Protein AF-A0A968PHC3-F1 (afdb_monomer)

Solvent-accessible surface area (backbone atoms only — not comparable to full-atom values): 11204 Å² total; per-residue (Å²): 108,73,31,57,52,28,44,41,52,42,39,42,70,61,14,38,53,44,35,53,52,49,38,56,51,29,58,77,68,67,42,78,81,48,67,37,35,16,49,43,12,31,36,27,41,76,69,66,36,55,67,59,16,60,67,22,43,68,52,23,50,59,55,48,65,81,60,86,70,76,52,86,84,40,53,61,44,52,50,26,40,48,51,37,53,54,46,48,30,68,74,32,73,90,63,59,68,58,68,70,58,51,52,53,51,51,49,52,37,53,52,36,29,77,71,34,74,88,51,20,33,50,34,40,44,55,51,18,53,50,37,36,75,74,64,42,53,66,63,15,48,54,39,22,52,50,20,37,57,50,11,62,78,66,71,34,59,66,33,26,19,50,20,26,36,55,47,24,74,67,45,57,95,83,43,85,62,27,63,56,26,41,50,51,16,47,55,46,28,61,77,70,46,25,46,41,62,43,51,57,52,51,54,56,54,56,52,50,56,55,54,55,58,64,76,76,110

Structure (mmCIF, N/CA/C/O backbone):
data_AF-A0A968PHC3-F1
#
_entry.id   AF-A0A968PHC3-F1
#
loop_
_atom_site.group_PDB
_atom_site.id
_atom_site.type_symbol
_atom_site.label_atom_id
_atom_site.label_alt_id
_atom_site.label_comp_id
_atom_site.label_asym_id
_atom_site.label_entity_id
_atom_site.label_seq_id
_atom_site.pdbx_PDB_ins_code
_atom_site.Cartn_x
_atom_site.Cartn_y
_atom_site.Cartn_z
_atom_site.occupancy
_atom_site.B_iso_or_equiv
_atom_site.auth_seq_id
_atom_site.auth_comp_id
_atom_site.auth_asym_id
_atom_site.auth_atom_id
_atom_site.pdbx_PDB_model_num
ATOM 1 N N . GLY A 1 1 ? -4.133 -5.507 -15.276 1.00 77.81 1 GLY A N 1
ATOM 2 C CA . GLY A 1 1 ? -3.928 -6.821 -15.929 1.00 77.81 1 GLY A CA 1
ATOM 3 C C . GLY A 1 1 ? -4.360 -7.940 -14.997 1.00 77.81 1 GLY A C 1
ATOM 4 O O . GLY A 1 1 ? -4.479 -7.681 -13.807 1.00 77.81 1 GLY A O 1
ATOM 5 N N . VAL A 1 2 ? -4.588 -9.156 -15.510 1.00 87.19 2 VAL A N 1
ATOM 6 C CA . VAL A 1 2 ? -5.122 -10.299 -14.729 1.00 87.19 2 VAL A CA 1
ATOM 7 C C . VAL A 1 2 ? -4.326 -10.560 -13.443 1.00 87.19 2 VAL A C 1
ATOM 9 O O . VAL A 1 2 ? -4.939 -10.653 -12.386 1.00 87.19 2 VAL A O 1
ATOM 12 N N . GLY A 1 3 ? -2.988 -10.522 -13.495 1.00 90.00 3 GLY A N 1
ATOM 13 C CA . GLY A 1 3 ? -2.137 -10.688 -12.306 1.00 90.00 3 GLY A CA 1
ATOM 14 C C . GLY A 1 3 ? -2.444 -9.714 -11.162 1.00 90.00 3 GLY A C 1
ATOM 15 O O . GLY A 1 3 ? -2.456 -10.099 -10.003 1.00 90.00 3 GLY A O 1
ATOM 16 N N . GLN A 1 4 ? -2.798 -8.460 -11.459 1.00 88.38 4 GLN A N 1
ATOM 17 C CA . GLN A 1 4 ? -3.157 -7.492 -10.411 1.00 88.38 4 GLN A CA 1
ATOM 18 C C . GLN A 1 4 ? -4.489 -7.828 -9.746 1.00 88.38 4 GLN A C 1
ATOM 20 O O . GLN A 1 4 ? -4.620 -7.713 -8.532 1.00 88.38 4 GLN A O 1
ATOM 25 N N . LEU A 1 5 ? -5.478 -8.251 -10.537 1.00 90.69 5 LEU A N 1
ATOM 26 C CA . LEU A 1 5 ? -6.765 -8.681 -9.997 1.00 90.69 5 LEU A CA 1
ATOM 27 C C . LEU A 1 5 ? -6.575 -9.920 -9.120 1.00 90.69 5 LEU A C 1
ATOM 29 O O . LEU A 1 5 ? -7.083 -9.952 -8.006 1.00 90.69 5 LEU A O 1
ATOM 33 N N . GLN A 1 6 ? -5.765 -10.882 -9.566 1.00 93.25 6 GLN A N 1
ATOM 34 C CA . GLN A 1 6 ? -5.372 -12.047 -8.769 1.00 93.25 6 GLN A CA 1
ATOM 35 C C . GLN A 1 6 ? -4.684 -11.633 -7.459 1.00 93.25 6 GLN A C 1
ATOM 37 O O . GLN A 1 6 ? -5.032 -12.149 -6.398 1.00 93.25 6 GLN A O 1
ATOM 42 N N . ALA A 1 7 ? -3.784 -10.642 -7.502 1.00 91.19 7 ALA A N 1
ATOM 43 C CA . ALA A 1 7 ? -3.112 -10.110 -6.316 1.00 91.19 7 ALA A CA 1
ATOM 44 C C . ALA A 1 7 ? -4.095 -9.518 -5.293 1.00 91.19 7 ALA A C 1
ATOM 46 O O . ALA A 1 7 ? -3.915 -9.720 -4.091 1.00 91.19 7 ALA A O 1
ATOM 47 N N . TY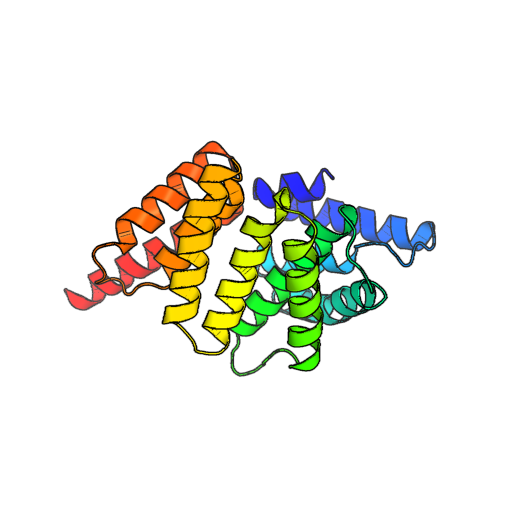R A 1 8 ? -5.124 -8.792 -5.745 1.00 90.44 8 TYR A N 1
ATOM 48 C CA . TYR A 1 8 ? -6.170 -8.255 -4.867 1.00 90.44 8 TYR A CA 1
ATOM 49 C C . TYR A 1 8 ? -7.081 -9.360 -4.324 1.00 90.44 8 TYR A C 1
ATOM 51 O O . TYR A 1 8 ? -7.328 -9.412 -3.121 1.00 90.44 8 TYR A O 1
ATOM 59 N N . LEU A 1 9 ? -7.486 -10.305 -5.176 1.00 91.06 9 LEU A N 1
ATOM 60 C CA . LEU A 1 9 ? -8.287 -11.483 -4.814 1.00 91.06 9 LEU A CA 1
ATOM 61 C C . LEU A 1 9 ? -7.517 -12.511 -3.968 1.00 91.06 9 LEU A C 1
ATOM 63 O O . LEU A 1 9 ? -8.051 -13.577 -3.662 1.00 91.06 9 LEU A O 1
ATOM 67 N N . GLY A 1 10 ? -6.266 -12.212 -3.599 1.00 89.12 10 GLY A N 1
ATOM 68 C CA . GLY A 1 10 ? -5.397 -13.035 -2.760 1.00 89.12 10 GLY A CA 1
ATOM 69 C C . GLY A 1 10 ? -4.915 -14.338 -3.389 1.00 89.12 10 GLY A C 1
ATOM 70 O O . GLY A 1 10 ? -4.323 -15.154 -2.679 1.00 89.12 10 GLY A O 1
ATOM 71 N N . GLN A 1 11 ? -5.086 -14.486 -4.700 1.00 93.19 11 GLN A N 1
ATOM 72 C CA . GLN A 1 11 ? -4.536 -15.550 -5.541 1.00 93.19 11 GLN A CA 1
ATOM 73 C C . GLN A 1 11 ? -3.055 -15.250 -5.814 1.00 93.19 11 GLN A C 1
ATOM 75 O O . GLN A 1 11 ? -2.653 -14.901 -6.924 1.00 93.19 11 GLN A O 1
ATOM 80 N N . GLN A 1 12 ? -2.253 -15.235 -4.744 1.00 92.06 12 GLN A N 1
ATOM 81 C CA . GLN A 1 12 ? -0.870 -14.758 -4.807 1.00 92.06 12 GLN A CA 1
ATOM 82 C C . GLN A 1 12 ? 0.048 -15.639 -5.672 1.00 92.06 12 GLN A C 1
ATOM 84 O O . GLN A 1 12 ? 0.835 -15.066 -6.425 1.00 92.06 12 GLN A O 1
ATOM 89 N N . PRO A 1 13 ? -0.046 -16.985 -5.644 1.00 93.12 13 PRO A N 1
ATOM 90 C CA . PRO A 1 13 ? 0.732 -17.827 -6.554 1.00 93.12 13 PRO A CA 1
ATOM 91 C C . PRO A 1 13 ? 0.407 -17.571 -8.034 1.00 93.12 13 PRO A C 1
ATOM 93 O O . PRO A 1 13 ? 1.310 -17.442 -8.856 1.00 93.12 13 PRO A O 1
ATOM 96 N N . GLU A 1 14 ? -0.874 -17.433 -8.380 1.00 94.69 14 GLU A N 1
ATOM 97 C CA . GLU A 1 14 ? -1.327 -17.184 -9.752 1.00 94.69 14 GLU A CA 1
ATOM 98 C C . GLU A 1 14 ? -0.950 -15.777 -10.231 1.00 94.69 14 GLU A C 1
ATOM 100 O O . GLU A 1 14 ? -0.551 -15.579 -11.382 1.00 94.69 14 GLU A O 1
ATOM 105 N N . SER A 1 15 ? -1.039 -14.803 -9.325 1.00 95.00 15 SER A N 1
ATOM 106 C CA . SER A 1 15 ? -0.559 -13.438 -9.522 1.00 95.00 15 SER A CA 1
ATOM 107 C C . SER A 1 15 ? 0.938 -13.419 -9.842 1.00 95.00 15 SER A C 1
ATOM 109 O O . SER A 1 15 ? 1.340 -12.838 -10.855 1.00 95.00 15 SER A O 1
ATOM 111 N N . LEU A 1 16 ? 1.756 -14.113 -9.038 1.00 94.44 16 LEU A N 1
ATOM 112 C CA . LEU A 1 16 ? 3.195 -14.233 -9.267 1.00 94.44 16 LEU A CA 1
ATOM 113 C C . LEU A 1 16 ? 3.483 -14.862 -10.635 1.00 94.44 16 LEU A C 1
ATOM 115 O O . LEU A 1 16 ? 4.195 -14.250 -11.428 1.00 94.44 16 LEU A O 1
ATOM 119 N N . ALA A 1 17 ? 2.856 -15.996 -10.960 1.00 94.44 17 ALA A N 1
ATOM 120 C CA . ALA A 1 17 ? 3.031 -16.660 -12.254 1.00 94.44 17 ALA A CA 1
ATOM 121 C C . ALA A 1 17 ? 2.672 -15.737 -13.438 1.00 94.44 17 ALA A C 1
ATOM 123 O O . ALA A 1 17 ? 3.375 -15.684 -14.450 1.00 94.44 17 ALA A O 1
ATOM 124 N N . SER A 1 18 ? 1.605 -14.941 -13.306 1.00 93.81 18 SER A N 1
ATOM 125 C CA . SER A 1 18 ? 1.229 -13.942 -14.313 1.00 93.81 18 SER A CA 1
ATOM 126 C C . SER A 1 18 ? 2.291 -12.850 -14.486 1.00 93.81 18 SER A C 1
ATOM 128 O O . SER A 1 18 ? 2.547 -12.397 -15.608 1.00 93.81 18 SER A O 1
ATOM 130 N N . PHE A 1 19 ? 2.911 -12.401 -13.395 1.00 93.44 19 PHE A N 1
ATOM 131 C CA . PHE A 1 19 ? 3.954 -11.379 -13.438 1.00 93.44 19 PHE A CA 1
ATOM 132 C C . PHE A 1 19 ? 5.300 -11.917 -13.922 1.00 93.44 19 PHE A C 1
ATOM 134 O O . PHE A 1 19 ? 5.975 -11.219 -14.676 1.00 93.44 19 PHE A O 1
ATOM 141 N N . GLU A 1 20 ? 5.654 -13.156 -13.589 1.00 92.69 20 GLU A N 1
ATOM 142 C CA . GLU A 1 20 ? 6.808 -13.859 -14.158 1.00 92.69 20 GLU A CA 1
ATOM 143 C C . GLU A 1 20 ? 6.643 -14.016 -15.668 1.00 92.69 20 GLU A C 1
ATOM 145 O O . GLU A 1 20 ? 7.527 -13.640 -16.439 1.00 92.69 20 GLU A O 1
ATOM 150 N N . ARG A 1 21 ? 5.455 -14.420 -16.130 1.00 91.06 21 ARG A N 1
ATOM 151 C CA . ARG A 1 21 ? 5.191 -14.506 -17.567 1.00 91.06 21 ARG A CA 1
ATOM 152 C C . ARG A 1 21 ? 5.301 -13.149 -18.264 1.00 91.06 21 ARG A C 1
ATOM 154 O O . ARG A 1 21 ? 5.860 -13.045 -19.356 1.00 91.06 21 ARG A O 1
ATOM 161 N N . ARG A 1 22 ? 4.795 -12.081 -17.637 1.00 88.19 22 ARG A N 1
ATOM 162 C CA . ARG A 1 22 ? 4.979 -10.702 -18.127 1.00 88.19 22 ARG A CA 1
ATOM 163 C C . ARG A 1 22 ? 6.462 -10.330 -18.187 1.00 88.19 22 ARG A C 1
ATOM 165 O O . ARG A 1 22 ? 6.878 -9.693 -19.154 1.00 88.19 22 ARG A O 1
ATOM 172 N N . ALA A 1 23 ? 7.239 -10.713 -17.175 1.00 88.25 23 ALA A N 1
ATOM 173 C CA . ALA A 1 23 ? 8.676 -10.487 -17.110 1.00 88.25 23 ALA A CA 1
ATOM 174 C C . ALA A 1 23 ? 9.392 -11.139 -18.296 1.00 88.25 23 ALA A C 1
ATOM 176 O O . ALA A 1 23 ? 10.133 -10.473 -19.011 1.00 88.25 23 ALA A O 1
ATOM 177 N N . GLU A 1 24 ? 9.131 -12.416 -18.552 1.00 89.25 24 GLU A N 1
ATOM 178 C CA . GLU A 1 24 ? 9.710 -13.146 -19.683 1.00 89.25 24 GLU A CA 1
ATOM 179 C C . GLU A 1 24 ? 9.411 -12.451 -21.013 1.00 89.25 24 GLU A C 1
ATOM 181 O O . GLU A 1 24 ? 10.323 -12.152 -21.787 1.00 89.25 24 GLU A O 1
ATOM 186 N N . LEU A 1 25 ? 8.138 -12.120 -21.252 1.00 88.19 25 LEU A N 1
ATOM 187 C CA . LEU A 1 25 ? 7.710 -11.457 -22.482 1.00 88.19 25 LEU A CA 1
ATOM 188 C C . LEU A 1 25 ? 8.397 -10.106 -22.671 1.00 88.19 25 LEU A C 1
ATOM 190 O O . LEU A 1 25 ? 8.819 -9.794 -23.779 1.00 88.19 25 LEU A O 1
ATOM 194 N N . ALA A 1 26 ? 8.565 -9.332 -21.599 1.00 86.88 26 ALA A N 1
ATOM 195 C CA . ALA A 1 26 ? 9.262 -8.056 -21.646 1.00 86.88 26 ALA A CA 1
ATOM 196 C C . ALA A 1 26 ? 10.741 -8.176 -22.056 1.00 86.88 26 ALA A C 1
ATOM 198 O O . ALA A 1 26 ? 11.250 -7.264 -22.704 1.00 86.88 26 ALA A O 1
ATOM 199 N N . VAL A 1 27 ? 11.423 -9.281 -21.708 1.00 85.81 27 VAL A N 1
ATOM 200 C CA . VAL A 1 27 ? 12.787 -9.551 -22.211 1.00 85.81 27 VAL A CA 1
ATOM 201 C C . VAL A 1 27 ? 12.736 -9.777 -23.713 1.00 85.81 27 VAL A C 1
ATOM 203 O O . VAL A 1 27 ? 13.508 -9.174 -24.449 1.00 85.81 27 VAL A O 1
ATOM 206 N N . ILE A 1 28 ? 11.808 -10.627 -24.158 1.00 87.50 28 ILE A N 1
ATOM 207 C CA . ILE A 1 28 ? 11.691 -11.039 -25.561 1.00 87.50 28 ILE A CA 1
ATOM 208 C C . ILE A 1 28 ? 11.455 -9.830 -26.466 1.00 87.50 28 ILE A C 1
ATOM 210 O O . ILE A 1 28 ? 12.085 -9.711 -27.511 1.00 87.50 28 ILE A O 1
ATOM 214 N N . ILE A 1 29 ? 10.579 -8.912 -26.054 1.00 88.31 29 ILE A N 1
ATOM 215 C CA . ILE A 1 29 ? 10.281 -7.703 -26.833 1.00 88.31 29 ILE A CA 1
ATOM 216 C C . ILE A 1 29 ? 11.267 -6.553 -26.572 1.00 88.31 29 ILE A C 1
ATOM 218 O O . ILE A 1 29 ? 11.048 -5.456 -27.078 1.00 88.31 29 ILE A O 1
ATOM 222 N N . ASN A 1 30 ? 12.311 -6.783 -25.764 1.00 81.75 30 ASN A N 1
ATOM 223 C CA . ASN A 1 30 ? 13.290 -5.788 -25.329 1.00 81.75 30 ASN A CA 1
ATOM 224 C C . ASN A 1 30 ? 12.636 -4.474 -24.866 1.00 81.75 30 ASN A C 1
ATOM 226 O O . ASN A 1 30 ? 12.989 -3.391 -25.329 1.00 81.75 30 ASN A O 1
ATOM 230 N N . ASN A 1 31 ? 11.631 -4.578 -23.991 1.00 76.94 31 ASN A N 1
ATOM 231 C CA . ASN A 1 31 ? 10.921 -3.413 -23.482 1.00 76.94 31 ASN A CA 1
ATOM 232 C C . ASN A 1 31 ? 11.489 -2.988 -22.114 1.00 76.94 31 ASN A C 1
ATOM 234 O O . ASN A 1 31 ? 11.115 -3.582 -21.097 1.00 76.94 31 ASN A O 1
ATOM 238 N N . PRO A 1 32 ? 12.342 -1.947 -22.060 1.00 63.34 32 PRO A N 1
ATOM 239 C CA . PRO A 1 32 ? 12.932 -1.472 -20.813 1.00 63.34 32 PRO A CA 1
ATOM 240 C C . PRO A 1 32 ? 11.920 -0.771 -19.895 1.00 63.34 32 PRO A C 1
ATOM 242 O O . PRO A 1 32 ? 12.193 -0.636 -18.709 1.00 63.34 32 PRO A O 1
ATOM 245 N N . SER A 1 33 ? 10.748 -0.361 -20.399 1.00 63.09 33 SER A N 1
ATOM 246 C CA . SER A 1 33 ? 9.661 0.211 -19.587 1.00 63.09 33 SER A CA 1
ATOM 247 C C . SER A 1 33 ? 8.704 -0.852 -19.044 1.00 63.09 33 SER A C 1
ATOM 249 O O . SER A 1 33 ? 7.597 -0.549 -18.588 1.00 63.09 33 SER A O 1
ATOM 251 N N . SER A 1 34 ? 9.098 -2.131 -19.085 1.00 65.25 34 SER A N 1
ATOM 252 C CA . SER A 1 34 ? 8.318 -3.169 -18.436 1.00 65.25 34 SER A CA 1
ATOM 253 C C . SER A 1 34 ? 8.329 -2.910 -16.942 1.00 65.25 34 SER A C 1
ATOM 255 O O . SER A 1 34 ? 9.375 -2.974 -16.322 1.00 65.25 34 SER A O 1
ATOM 257 N N . THR A 1 35 ? 7.162 -2.652 -16.371 1.00 81.00 35 THR A N 1
ATOM 258 C CA . THR A 1 35 ? 6.903 -2.527 -14.931 1.00 81.00 35 THR A CA 1
ATOM 259 C C . THR A 1 35 ? 7.064 -3.872 -14.212 1.00 81.00 35 THR A C 1
ATOM 261 O O . THR A 1 35 ? 6.196 -4.326 -13.479 1.00 81.00 35 THR A O 1
ATOM 264 N N . ARG A 1 36 ? 8.122 -4.608 -14.543 1.00 87.12 36 ARG A N 1
ATOM 265 C CA . ARG A 1 36 ? 8.313 -6.015 -14.220 1.00 87.12 36 ARG A CA 1
ATOM 266 C C . ARG A 1 36 ? 8.646 -6.156 -12.754 1.00 87.12 36 ARG A C 1
ATOM 268 O O . ARG A 1 36 ? 7.978 -6.912 -12.052 1.00 87.12 36 ARG A O 1
ATOM 275 N N . TYR A 1 37 ? 9.688 -5.465 -12.311 1.00 92.56 37 TYR A N 1
ATOM 276 C CA . TYR A 1 37 ? 10.177 -5.624 -10.952 1.00 92.56 37 TYR A CA 1
ATOM 277 C C . TYR A 1 37 ? 9.261 -4.935 -9.947 1.00 92.56 37 TYR A C 1
ATOM 279 O O . TYR A 1 37 ? 9.167 -5.409 -8.817 1.00 92.56 37 TYR A O 1
ATOM 287 N N . THR A 1 38 ? 8.504 -3.914 -10.363 1.00 94.56 38 THR A N 1
ATOM 288 C CA . THR A 1 38 ? 7.460 -3.319 -9.512 1.00 94.56 38 THR A CA 1
ATOM 289 C C . THR A 1 38 ? 6.370 -4.344 -9.171 1.00 94.56 38 THR A C 1
ATOM 291 O O . THR A 1 38 ? 6.004 -4.487 -8.007 1.00 94.56 38 THR A O 1
ATOM 294 N N . TYR A 1 39 ? 5.894 -5.133 -10.144 1.00 94.56 39 TYR A N 1
ATOM 295 C CA . TYR A 1 39 ? 4.922 -6.202 -9.886 1.00 94.56 39 TYR A CA 1
ATOM 296 C C . TYR A 1 39 ? 5.525 -7.414 -9.168 1.00 94.56 39 TYR A C 1
ATOM 298 O O . TYR A 1 39 ? 4.917 -7.907 -8.220 1.00 94.56 39 TYR A O 1
ATOM 306 N N . LEU A 1 40 ? 6.702 -7.893 -9.588 1.00 95.06 40 LEU A N 1
ATOM 307 C CA . LEU A 1 40 ? 7.346 -9.051 -8.955 1.00 95.06 40 LEU A CA 1
ATOM 308 C C . LEU A 1 40 ? 7.697 -8.773 -7.493 1.00 95.06 40 LEU A C 1
ATOM 310 O O . LEU A 1 40 ? 7.418 -9.605 -6.635 1.00 95.06 40 LEU A O 1
ATOM 314 N N . GLY A 1 41 ? 8.250 -7.594 -7.193 1.00 96.56 41 GLY A N 1
ATOM 315 C CA . GLY A 1 41 ? 8.566 -7.202 -5.823 1.00 96.56 41 GLY A CA 1
ATOM 316 C C . GLY A 1 41 ? 7.331 -7.231 -4.928 1.00 96.56 41 GLY A C 1
ATOM 317 O O . GLY A 1 41 ? 7.373 -7.816 -3.848 1.00 96.56 41 GLY A O 1
ATOM 318 N N . MET A 1 42 ? 6.211 -6.676 -5.405 1.00 96.62 42 MET A N 1
ATOM 319 C CA . MET A 1 42 ? 4.946 -6.689 -4.666 1.00 96.62 42 MET A CA 1
ATOM 320 C C . MET A 1 42 ? 4.404 -8.110 -4.504 1.00 96.62 42 MET A C 1
ATOM 322 O O . MET A 1 42 ? 4.043 -8.485 -3.396 1.00 96.62 42 MET A O 1
ATOM 326 N N . ALA A 1 43 ? 4.429 -8.950 -5.539 1.00 96.50 43 ALA A N 1
ATOM 327 C CA . ALA A 1 43 ? 3.980 -10.337 -5.417 1.00 96.50 43 ALA A CA 1
ATOM 328 C C . ALA A 1 43 ? 4.815 -11.145 -4.407 1.00 96.50 43 ALA A C 1
ATOM 330 O O . ALA A 1 43 ? 4.246 -11.803 -3.536 1.00 96.50 43 ALA A O 1
ATOM 331 N N . HIS A 1 44 ? 6.147 -11.047 -4.467 1.00 97.44 44 HIS A N 1
ATOM 332 C CA . HIS A 1 44 ? 7.039 -11.689 -3.498 1.00 97.44 44 HIS A CA 1
ATOM 333 C C . HIS A 1 44 ? 6.782 -11.185 -2.073 1.00 97.44 44 HIS A C 1
ATOM 335 O O . HIS A 1 44 ? 6.633 -11.989 -1.153 1.00 97.44 44 HIS A O 1
ATOM 341 N N . TRP A 1 45 ? 6.642 -9.868 -1.894 1.00 97.00 45 TRP A N 1
ATOM 342 C CA . TRP A 1 45 ? 6.298 -9.273 -0.602 1.00 97.00 45 TRP A CA 1
ATOM 343 C C . TRP A 1 45 ? 4.986 -9.844 -0.051 1.00 97.00 45 TRP A C 1
ATOM 345 O O . TRP A 1 45 ? 4.931 -10.321 1.082 1.00 97.00 45 TRP A O 1
ATOM 355 N N . ARG A 1 46 ? 3.936 -9.883 -0.877 1.00 95.75 46 ARG A N 1
ATOM 356 C CA . ARG A 1 46 ? 2.612 -10.391 -0.495 1.00 95.75 46 ARG A CA 1
ATOM 357 C C . ARG A 1 46 ? 2.584 -11.890 -0.194 1.00 95.75 46 ARG A C 1
ATOM 359 O O . ARG A 1 46 ? 1.701 -12.325 0.547 1.00 95.75 46 ARG A O 1
ATOM 366 N N . LEU A 1 47 ? 3.523 -12.659 -0.748 1.00 95.50 47 LEU A N 1
ATOM 367 C CA . LEU A 1 47 ? 3.749 -14.079 -0.453 1.00 95.50 47 LEU A CA 1
ATOM 368 C C . LEU A 1 47 ? 4.604 -14.318 0.802 1.00 95.50 47 LEU A C 1
ATOM 370 O O . LEU A 1 47 ? 4.787 -15.471 1.186 1.00 95.50 47 LEU A O 1
ATOM 374 N N . GLY A 1 48 ? 5.143 -13.269 1.431 1.00 95.19 48 GLY A N 1
ATOM 375 C CA . GLY A 1 48 ? 6.089 -13.400 2.545 1.00 95.19 48 GLY A CA 1
ATOM 376 C C . GLY A 1 48 ? 7.495 -13.831 2.109 1.00 95.19 48 GLY A C 1
ATOM 377 O O . GLY A 1 48 ? 8.303 -14.242 2.936 1.00 95.19 48 GLY A O 1
ATOM 378 N N . GLN A 1 49 ? 7.809 -13.738 0.817 1.00 97.00 49 GLN A N 1
ATOM 379 C CA . GLN A 1 49 ? 9.118 -14.049 0.240 1.00 97.00 49 GLN A CA 1
ATOM 380 C C . GLN A 1 49 ? 10.040 -12.828 0.374 1.00 97.00 49 GLN A C 1
ATOM 382 O O . GLN A 1 49 ? 10.321 -12.120 -0.595 1.00 97.00 49 GLN A O 1
ATOM 387 N N . ILE A 1 50 ? 10.449 -12.542 1.615 1.00 96.44 50 ILE A N 1
ATOM 388 C CA . ILE A 1 50 ? 11.118 -11.288 2.000 1.00 96.44 50 ILE A CA 1
ATOM 389 C C . ILE A 1 50 ? 12.419 -11.063 1.222 1.00 96.44 50 ILE A C 1
ATOM 391 O O . ILE A 1 50 ? 12.628 -9.976 0.686 1.00 96.44 50 ILE A O 1
ATOM 395 N N . GLU A 1 51 ? 13.259 -12.090 1.088 1.00 95.69 51 GLU A N 1
ATOM 396 C CA . GLU A 1 51 ? 14.538 -11.984 0.374 1.00 95.69 51 GLU A CA 1
ATOM 397 C C . GLU A 1 51 ? 14.347 -11.691 -1.119 1.00 95.69 51 GLU A C 1
ATOM 399 O O . GLU A 1 51 ? 15.042 -10.856 -1.698 1.00 95.69 51 GLU A O 1
ATOM 404 N N . GLN A 1 52 ? 13.354 -12.319 -1.749 1.00 97.00 52 GLN A N 1
ATOM 405 C CA . GLN A 1 52 ? 13.014 -12.078 -3.148 1.00 97.00 52 GLN A CA 1
ATOM 406 C C . GLN A 1 52 ? 12.443 -10.668 -3.344 1.00 97.00 52 GLN A C 1
ATOM 408 O O . GLN A 1 52 ? 12.805 -9.987 -4.306 1.00 97.00 52 GLN A O 1
ATOM 413 N N . ALA A 1 53 ? 11.603 -10.195 -2.418 1.00 97.44 53 ALA A N 1
ATOM 414 C CA . ALA A 1 53 ? 11.099 -8.824 -2.427 1.00 97.44 53 ALA A CA 1
ATOM 415 C C . ALA A 1 53 ? 12.242 -7.804 -2.277 1.00 97.44 53 ALA A C 1
ATOM 417 O O . ALA A 1 53 ? 12.322 -6.844 -3.049 1.00 97.44 53 ALA A O 1
ATOM 418 N N . ARG A 1 54 ? 13.175 -8.052 -1.348 1.00 96.19 54 ARG A N 1
ATOM 419 C CA . ARG A 1 54 ? 14.374 -7.231 -1.124 1.00 96.19 54 ARG A CA 1
ATOM 420 C C . ARG A 1 54 ? 15.275 -7.193 -2.357 1.00 96.19 54 ARG A C 1
ATOM 422 O O . ARG A 1 54 ? 15.748 -6.125 -2.731 1.00 96.19 54 ARG A O 1
ATOM 429 N N . ALA A 1 55 ? 15.464 -8.326 -3.033 1.00 95.44 55 ALA A N 1
ATOM 430 C CA . ALA A 1 55 ? 16.246 -8.403 -4.266 1.00 95.44 55 ALA A CA 1
ATOM 431 C C . ALA A 1 55 ? 15.567 -7.703 -5.462 1.00 95.44 55 ALA A C 1
ATOM 433 O O . ALA A 1 55 ? 16.252 -7.184 -6.350 1.00 95.44 55 ALA A O 1
ATOM 434 N N . ALA A 1 56 ? 14.231 -7.683 -5.506 1.00 96.00 56 ALA A N 1
ATOM 435 C CA . ALA A 1 56 ? 13.464 -7.038 -6.569 1.00 96.00 56 ALA A CA 1
ATOM 436 C C . ALA A 1 56 ? 13.402 -5.508 -6.422 1.00 96.00 56 ALA A C 1
ATOM 438 O O . ALA A 1 56 ? 13.419 -4.806 -7.436 1.00 96.00 56 ALA A O 1
ATOM 439 N N . LEU A 1 57 ? 13.369 -4.989 -5.189 1.00 96.69 57 LEU A N 1
ATOM 440 C CA . LEU A 1 57 ? 13.214 -3.560 -4.901 1.00 96.69 57 LEU A CA 1
ATOM 441 C C . LEU A 1 57 ? 14.194 -2.639 -5.662 1.00 96.69 57 LEU A C 1
ATOM 443 O O . LEU A 1 57 ? 13.712 -1.752 -6.368 1.00 96.69 57 LEU A O 1
ATOM 447 N N . PRO A 1 58 ? 15.531 -2.829 -5.623 1.00 95.31 58 PRO A N 1
ATOM 448 C CA . PRO A 1 58 ? 16.452 -1.927 -6.325 1.00 95.31 58 PRO A CA 1
ATOM 449 C C . PRO A 1 58 ? 16.239 -1.936 -7.846 1.00 95.31 58 PRO A C 1
ATOM 451 O O . PRO A 1 58 ? 16.462 -0.936 -8.528 1.00 95.31 58 PRO A O 1
ATOM 454 N N . ARG A 1 59 ? 15.756 -3.053 -8.404 1.00 93.88 59 ARG A N 1
ATOM 455 C CA . ARG A 1 59 ? 15.428 -3.146 -9.831 1.00 93.88 59 ARG A CA 1
ATOM 456 C C . ARG A 1 59 ? 14.128 -2.414 -10.156 1.00 93.88 59 ARG A C 1
ATOM 458 O O . ARG A 1 59 ? 14.083 -1.712 -11.158 1.00 93.88 59 ARG A O 1
ATOM 465 N N . ALA A 1 60 ? 13.113 -2.521 -9.297 1.00 95.12 60 ALA A N 1
ATOM 466 C CA . ALA A 1 60 ? 11.857 -1.779 -9.419 1.00 95.12 60 ALA A CA 1
ATOM 467 C C . ALA A 1 60 ? 12.093 -0.260 -9.372 1.00 95.12 60 ALA A C 1
ATOM 469 O O . ALA A 1 60 ? 11.582 0.489 -10.199 1.00 95.12 60 ALA A O 1
ATOM 470 N N . ILE A 1 61 ? 12.944 0.187 -8.450 1.00 94.88 61 ILE A N 1
ATOM 471 C CA . ILE A 1 61 ? 13.376 1.583 -8.327 1.00 94.88 61 ILE A CA 1
ATOM 472 C C . ILE A 1 61 ? 14.089 2.046 -9.599 1.00 94.88 61 ILE A C 1
ATOM 474 O O . ILE A 1 61 ? 13.772 3.111 -10.127 1.00 94.88 61 ILE A O 1
ATOM 478 N N . ASN A 1 62 ? 15.008 1.243 -10.138 1.00 92.44 62 ASN A N 1
ATOM 479 C CA . ASN A 1 62 ? 15.701 1.578 -11.382 1.00 92.44 62 ASN A CA 1
ATOM 480 C C . ASN A 1 62 ? 14.772 1.617 -12.605 1.00 92.44 62 ASN A C 1
ATOM 482 O O . ASN A 1 62 ? 14.982 2.461 -13.471 1.00 92.44 62 ASN A O 1
ATOM 486 N N . GLU A 1 63 ? 13.733 0.776 -12.665 1.00 90.75 63 GLU A N 1
ATOM 487 C CA . GLU A 1 63 ? 12.683 0.867 -13.696 1.00 90.75 63 GLU A CA 1
ATOM 488 C C . GLU A 1 63 ? 11.904 2.186 -13.603 1.00 90.75 63 GLU A C 1
ATOM 490 O O . GLU A 1 63 ? 11.525 2.752 -14.626 1.00 90.75 63 GLU A O 1
ATOM 495 N N . MET A 1 64 ? 11.674 2.694 -12.388 1.00 92.06 64 MET A N 1
ATOM 496 C CA . MET A 1 64 ? 10.928 3.936 -12.176 1.00 92.06 64 MET A CA 1
ATOM 497 C C . MET A 1 64 ? 11.783 5.197 -12.297 1.00 92.06 64 MET A C 1
ATOM 499 O O . MET A 1 64 ? 11.232 6.252 -12.595 1.00 92.06 64 MET A O 1
ATOM 503 N N . ARG A 1 65 ? 13.105 5.113 -12.109 1.00 90.88 65 ARG A N 1
ATOM 504 C CA . ARG A 1 65 ? 14.028 6.263 -12.097 1.00 90.88 65 ARG A CA 1
ATOM 505 C C . ARG A 1 65 ? 13.923 7.191 -13.326 1.00 90.88 65 ARG A C 1
ATOM 507 O O . ARG A 1 65 ? 14.037 8.399 -13.137 1.00 90.88 65 ARG A O 1
ATOM 514 N N . PRO A 1 66 ? 13.675 6.705 -14.561 1.00 90.88 66 PRO A N 1
ATOM 515 C CA . PRO A 1 66 ? 13.458 7.577 -15.721 1.00 90.88 66 PRO A CA 1
ATOM 516 C C . PRO A 1 66 ? 12.143 8.376 -15.683 1.00 90.88 66 PRO A C 1
ATOM 518 O O . PRO A 1 66 ? 11.944 9.2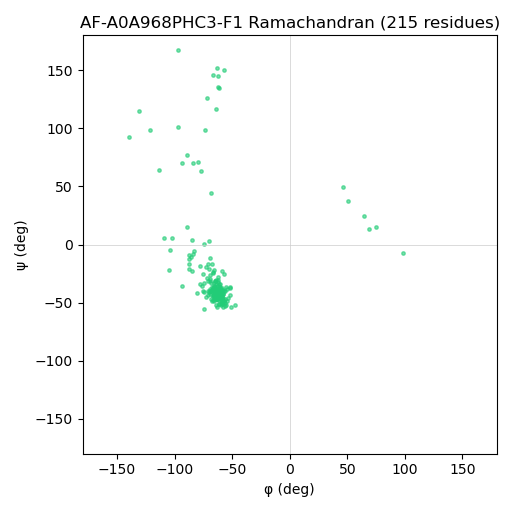68 -16.508 1.00 90.88 66 PRO A O 1
ATOM 521 N N . THR A 1 67 ? 11.227 8.057 -14.765 1.00 89.38 67 THR A N 1
ATOM 522 C CA . THR A 1 67 ? 9.926 8.722 -14.633 1.00 89.38 67 THR A CA 1
ATOM 523 C C . THR A 1 67 ? 10.116 10.102 -14.021 1.00 89.38 67 THR A C 1
ATOM 525 O O . THR A 1 67 ? 10.222 10.254 -12.809 1.00 89.38 67 THR A O 1
ATOM 528 N N . VAL A 1 68 ? 10.142 11.128 -14.870 1.00 85.94 68 VAL A N 1
ATOM 529 C CA . VAL A 1 68 ? 10.220 12.523 -14.410 1.00 85.94 68 VAL A CA 1
ATOM 530 C C . VAL A 1 68 ? 8.845 13.037 -13.988 1.00 85.94 68 VAL A C 1
ATOM 532 O O . VAL A 1 68 ? 8.733 13.702 -12.967 1.00 85.94 68 VAL A O 1
ATOM 535 N N . VAL A 1 69 ? 7.800 12.711 -14.759 1.00 90.38 69 VAL A N 1
ATOM 536 C CA . VAL A 1 69 ? 6.411 13.118 -14.498 1.00 90.38 69 VAL A CA 1
ATOM 537 C C . VAL A 1 69 ? 5.508 11.887 -14.593 1.00 90.38 69 VAL A C 1
ATOM 539 O O . VAL A 1 69 ? 5.369 11.340 -15.689 1.00 90.38 69 VAL A O 1
ATOM 542 N N . PRO A 1 70 ? 4.863 11.458 -13.492 1.00 92.62 70 PRO A N 1
ATOM 543 C CA . PRO A 1 70 ? 3.982 10.299 -13.515 1.00 92.62 70 PRO A CA 1
ATOM 544 C C . PRO A 1 70 ? 2.784 10.455 -14.460 1.00 92.62 70 PRO A C 1
ATOM 546 O O . PRO A 1 70 ? 2.056 11.458 -14.465 1.00 92.62 70 PRO A O 1
ATOM 549 N N . THR A 1 71 ? 2.531 9.407 -15.228 1.00 93.00 71 THR A N 1
ATOM 550 C CA . THR A 1 71 ? 1.325 9.211 -16.031 1.00 93.00 71 THR A CA 1
ATOM 551 C C . THR A 1 71 ? 0.324 8.324 -15.289 1.00 93.00 71 THR A C 1
ATOM 553 O O . THR A 1 71 ? 0.676 7.650 -14.323 1.00 93.00 71 THR A O 1
ATOM 556 N N . ALA A 1 72 ? -0.924 8.253 -15.758 1.00 89.31 72 ALA A N 1
ATOM 557 C CA . ALA A 1 72 ? -1.912 7.325 -15.198 1.00 89.31 72 ALA A CA 1
ATOM 558 C C . ALA A 1 72 ? -1.456 5.847 -15.255 1.00 89.31 72 ALA A C 1
ATOM 560 O O . ALA A 1 72 ? -1.873 5.039 -14.427 1.00 89.31 72 ALA A O 1
ATOM 561 N N . HIS A 1 73 ? -0.574 5.483 -16.196 1.00 87.38 73 HIS A N 1
ATOM 562 C CA . HIS A 1 73 ? -0.026 4.126 -16.299 1.00 87.38 73 HIS A CA 1
ATOM 563 C C . HIS A 1 73 ? 0.938 3.774 -15.159 1.00 87.38 73 HIS A C 1
ATOM 565 O O . HIS A 1 73 ? 1.121 2.592 -14.860 1.00 87.38 73 HIS A O 1
ATOM 571 N N . ASP A 1 74 ? 1.505 4.782 -14.496 1.00 92.06 74 ASP A N 1
ATOM 572 C CA . ASP A 1 74 ? 2.515 4.606 -13.454 1.00 92.06 74 ASP A CA 1
ATOM 573 C C . ASP A 1 74 ? 1.905 4.364 -12.073 1.00 92.06 74 ASP A C 1
ATOM 575 O O . ASP A 1 74 ? 2.618 3.948 -11.162 1.00 92.06 74 ASP A O 1
ATOM 579 N N . MET A 1 75 ? 0.585 4.548 -11.920 1.00 92.88 75 MET A N 1
ATOM 580 C CA . MET A 1 75 ? -0.124 4.422 -10.641 1.00 92.88 75 MET A CA 1
ATOM 581 C C . MET A 1 75 ? 0.260 3.151 -9.885 1.00 92.88 75 MET A C 1
ATOM 583 O O . MET A 1 75 ? 0.654 3.196 -8.723 1.00 92.88 75 MET A O 1
ATOM 587 N N . PHE A 1 76 ? 0.176 2.010 -10.570 1.00 92.12 76 PHE A N 1
ATOM 588 C CA . PHE A 1 76 ? 0.449 0.714 -9.966 1.00 92.12 76 PHE A CA 1
ATOM 589 C C . PHE A 1 76 ? 1.937 0.476 -9.735 1.00 92.12 76 PHE A C 1
ATOM 591 O O . PHE A 1 76 ? 2.293 -0.164 -8.756 1.00 92.12 76 PHE A O 1
ATOM 598 N N . SER A 1 77 ? 2.812 0.995 -10.594 1.00 94.25 77 SER A N 1
ATOM 599 C CA . SER A 1 77 ? 4.261 0.898 -10.394 1.00 94.25 77 SER A CA 1
ATOM 600 C C . SER A 1 77 ? 4.694 1.636 -9.136 1.00 94.25 77 SER A C 1
ATOM 602 O O . SER A 1 77 ? 5.421 1.075 -8.316 1.00 94.25 77 SER A O 1
ATOM 604 N N . ILE A 1 78 ? 4.187 2.858 -8.966 1.00 96.38 78 ILE A N 1
ATOM 605 C CA . ILE A 1 78 ? 4.449 3.704 -7.803 1.00 96.38 78 ILE A CA 1
ATOM 606 C C . ILE A 1 78 ? 3.887 3.033 -6.551 1.00 96.38 78 ILE A C 1
ATOM 608 O O . ILE A 1 78 ? 4.626 2.804 -5.598 1.00 96.38 78 ILE A O 1
ATOM 612 N N . GLN A 1 79 ? 2.611 2.638 -6.581 1.00 95.69 79 GLN A N 1
ATOM 613 C CA . GLN A 1 79 ? 1.955 1.948 -5.471 1.00 95.69 79 GLN A CA 1
ATOM 614 C C . GLN A 1 79 ? 2.699 0.678 -5.051 1.00 95.69 79 GLN A C 1
ATOM 616 O O . GLN A 1 79 ? 2.993 0.500 -3.873 1.00 95.69 79 GLN A O 1
ATOM 621 N N . ASN A 1 80 ? 2.990 -0.215 -5.996 1.00 96.44 80 ASN A N 1
ATOM 622 C CA . ASN A 1 80 ? 3.602 -1.502 -5.691 1.00 96.44 80 ASN A CA 1
ATOM 623 C C . ASN A 1 80 ? 5.002 -1.318 -5.109 1.00 96.44 80 ASN A C 1
ATOM 625 O O . ASN A 1 80 ? 5.365 -1.989 -4.148 1.00 96.44 80 ASN A O 1
ATOM 629 N N . THR A 1 81 ? 5.779 -0.388 -5.667 1.00 97.50 81 THR A N 1
ATOM 630 C CA . THR A 1 81 ? 7.129 -0.126 -5.168 1.00 97.50 81 THR A CA 1
ATOM 631 C C . THR A 1 81 ? 7.088 0.533 -3.793 1.00 97.50 81 THR A C 1
ATOM 633 O O . THR A 1 81 ? 7.846 0.125 -2.920 1.00 97.50 81 THR A O 1
ATOM 636 N N . ALA A 1 82 ? 6.168 1.474 -3.552 1.00 98.06 82 ALA A N 1
ATOM 637 C CA . ALA A 1 82 ? 5.958 2.059 -2.228 1.00 98.06 82 ALA A CA 1
ATOM 638 C C . ALA A 1 82 ? 5.513 1.007 -1.198 1.00 98.06 82 ALA A C 1
ATOM 640 O O . ALA A 1 82 ? 6.000 1.003 -0.070 1.00 98.06 82 ALA A O 1
ATOM 641 N N . GLU A 1 83 ? 4.631 0.078 -1.579 1.00 97.62 83 GLU A N 1
ATOM 642 C CA . GLU A 1 83 ? 4.186 -1.016 -0.712 1.00 97.62 83 GLU A CA 1
ATOM 643 C C . GLU A 1 83 ? 5.354 -1.901 -0.268 1.00 97.62 83 GLU A C 1
ATOM 645 O O . GLU A 1 83 ? 5.478 -2.172 0.927 1.00 97.62 83 GLU A O 1
ATOM 650 N N . VAL A 1 84 ? 6.212 -2.305 -1.210 1.00 97.94 84 VAL A N 1
ATOM 651 C CA . VAL A 1 84 ? 7.391 -3.144 -0.945 1.00 97.94 84 VAL A CA 1
ATOM 652 C C . VAL A 1 84 ? 8.430 -2.387 -0.131 1.00 97.94 84 VAL A C 1
ATOM 654 O O . VAL A 1 84 ? 8.910 -2.905 0.869 1.00 97.94 84 VAL A O 1
ATOM 657 N N . LEU A 1 85 ? 8.763 -1.160 -0.534 1.00 98.19 85 LEU A N 1
ATOM 658 C CA . LEU A 1 85 ? 9.774 -0.336 0.126 1.00 98.19 85 LEU A CA 1
ATOM 659 C C . LEU A 1 85 ? 9.406 -0.075 1.589 1.00 98.19 85 LEU A C 1
ATOM 6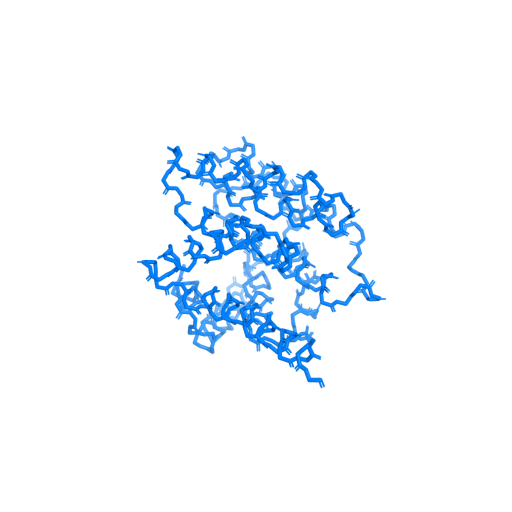61 O O . LEU A 1 85 ? 10.198 -0.360 2.485 1.00 98.19 85 LEU A O 1
ATOM 665 N N . LEU A 1 86 ? 8.188 0.412 1.840 1.00 97.75 86 LEU A N 1
ATOM 666 C CA . LEU A 1 86 ? 7.719 0.695 3.197 1.00 97.75 86 LEU A CA 1
ATOM 667 C C . LEU A 1 86 ? 7.457 -0.595 3.981 1.00 97.75 86 LEU A C 1
ATOM 669 O O . LEU A 1 86 ? 7.644 -0.620 5.190 1.00 97.75 86 LEU A O 1
ATOM 673 N N . GLY A 1 87 ? 7.044 -1.673 3.307 1.00 96.88 87 GLY A N 1
ATOM 674 C CA . GLY A 1 87 ? 6.901 -2.994 3.915 1.00 96.88 87 GLY A CA 1
ATOM 675 C C . GLY A 1 87 ? 8.227 -3.548 4.436 1.00 96.88 87 GLY A C 1
ATOM 676 O O . GLY A 1 87 ? 8.299 -3.973 5.584 1.00 96.88 87 GLY A O 1
ATOM 677 N N . LEU A 1 88 ? 9.287 -3.490 3.629 1.00 97.06 88 LEU A N 1
ATOM 678 C CA . LEU A 1 88 ? 10.622 -3.942 4.024 1.00 97.06 88 LEU A CA 1
ATOM 679 C C . LEU A 1 88 ? 11.211 -3.081 5.145 1.00 97.06 88 LEU A C 1
ATOM 681 O O . LEU A 1 88 ? 11.790 -3.633 6.076 1.00 97.06 88 LEU A O 1
ATOM 685 N N . TRP A 1 89 ? 11.019 -1.760 5.088 1.00 96.44 89 TRP A N 1
ATOM 686 C CA . TRP A 1 89 ? 11.425 -0.862 6.173 1.00 96.44 89 TRP A CA 1
ATOM 687 C C . TRP A 1 89 ? 10.689 -1.184 7.480 1.00 96.44 89 TRP A C 1
ATOM 689 O O . TRP A 1 89 ? 11.296 -1.255 8.545 1.00 96.44 89 TRP A O 1
ATOM 699 N N . GLU A 1 90 ? 9.382 -1.425 7.407 1.00 95.19 90 GLU A N 1
ATOM 700 C CA . GLU A 1 90 ? 8.587 -1.802 8.573 1.00 95.19 90 GLU A CA 1
ATOM 701 C C . GLU A 1 90 ? 8.984 -3.175 9.140 1.00 95.19 90 GLU A C 1
ATOM 703 O O . GLU A 1 90 ? 9.002 -3.350 10.357 1.00 95.19 90 GLU A O 1
ATOM 708 N N . HIS A 1 91 ? 9.305 -4.137 8.271 1.00 94.44 91 HIS A N 1
ATOM 709 C CA . HIS A 1 91 ? 9.663 -5.504 8.652 1.00 94.44 91 HIS A CA 1
ATOM 710 C C . HIS A 1 91 ? 11.005 -5.594 9.382 1.00 94.44 91 HIS A C 1
ATOM 712 O O . HIS A 1 91 ? 11.130 -6.366 10.330 1.00 94.44 91 HIS A O 1
ATOM 718 N N . ASP A 1 92 ? 12.000 -4.822 8.943 1.00 91.06 92 ASP A N 1
ATOM 719 C CA . ASP A 1 92 ? 13.333 -4.823 9.537 1.00 91.06 92 ASP A CA 1
ATOM 720 C C . ASP A 1 92 ? 13.893 -3.400 9.629 1.00 91.06 92 ASP A C 1
ATOM 722 O O . ASP A 1 92 ? 14.543 -2.892 8.713 1.00 91.06 92 ASP A O 1
ATOM 726 N N . GLN A 1 93 ? 13.666 -2.765 10.780 1.00 82.00 93 GLN A N 1
ATOM 727 C CA . GLN A 1 93 ? 14.184 -1.424 11.067 1.00 82.00 93 GLN A CA 1
ATOM 728 C C . GLN A 1 93 ? 15.716 -1.389 11.203 1.00 82.00 93 GLN A C 1
ATOM 730 O O . GLN A 1 93 ? 16.302 -0.311 11.108 1.00 82.00 93 GLN A O 1
ATOM 735 N N . ASN A 1 94 ? 16.369 -2.542 11.400 1.00 81.62 94 ASN A N 1
ATOM 736 C CA . ASN A 1 94 ? 17.827 -2.645 11.494 1.00 81.62 94 ASN A CA 1
ATOM 737 C C . ASN A 1 94 ? 18.493 -2.821 10.122 1.00 81.62 94 ASN A C 1
ATOM 739 O O . ASN A 1 94 ? 19.692 -2.573 9.993 1.00 81.62 94 ASN A O 1
ATOM 743 N N . ALA A 1 95 ? 17.727 -3.199 9.095 1.00 81.31 95 ALA A N 1
ATOM 744 C CA . ALA A 1 95 ? 18.151 -3.207 7.698 1.00 81.31 95 ALA A CA 1
ATOM 745 C C . ALA A 1 95 ? 17.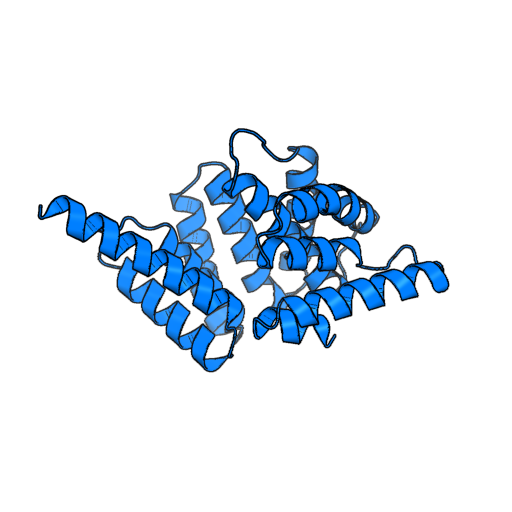364 -2.161 6.888 1.00 81.31 95 ALA A C 1
ATOM 747 O O . ALA A 1 95 ? 16.598 -2.533 5.985 1.00 81.31 95 ALA A O 1
ATOM 748 N N . PRO A 1 96 ? 17.531 -0.859 7.206 1.00 74.94 96 PRO A N 1
ATOM 749 C CA . PRO A 1 96 ? 16.753 0.197 6.587 1.00 74.94 96 PRO A CA 1
ATOM 750 C C . PRO A 1 96 ? 17.004 0.248 5.080 1.00 74.94 96 PRO A C 1
ATOM 752 O O . PRO A 1 96 ? 18.111 0.023 4.586 1.00 74.94 96 PRO A O 1
ATOM 755 N N . VAL A 1 97 ? 15.945 0.575 4.349 1.00 89.56 97 VAL A N 1
ATOM 756 C CA . VAL A 1 97 ? 16.037 0.949 2.937 1.00 89.56 97 VAL A CA 1
ATOM 757 C C . VAL A 1 97 ? 16.855 2.238 2.794 1.00 89.56 97 VAL A C 1
ATOM 759 O O . VAL A 1 97 ? 16.894 3.065 3.708 1.00 89.56 97 VAL A O 1
ATOM 762 N N . ALA A 1 98 ? 17.526 2.419 1.655 1.00 92.31 98 ALA A N 1
ATOM 763 C CA . ALA A 1 98 ? 18.334 3.612 1.425 1.00 92.31 98 ALA A CA 1
ATOM 764 C C . ALA A 1 98 ? 17.454 4.876 1.431 1.00 92.31 98 ALA A C 1
ATOM 766 O O . ALA A 1 98 ? 16.395 4.901 0.806 1.00 92.31 98 ALA A O 1
ATOM 767 N N . ALA A 1 99 ? 17.895 5.940 2.110 1.00 92.38 99 ALA A N 1
ATOM 768 C CA . ALA A 1 99 ? 17.125 7.185 2.206 1.00 92.38 99 ALA A CA 1
ATOM 769 C C . ALA A 1 99 ? 16.832 7.797 0.823 1.00 92.38 99 ALA A C 1
ATOM 771 O O . ALA A 1 99 ? 15.717 8.233 0.564 1.00 92.38 99 ALA A O 1
ATOM 772 N N . GLU A 1 100 ? 17.796 7.733 -0.099 1.00 95.00 100 GLU A N 1
ATOM 773 C CA . GLU A 1 100 ? 17.624 8.192 -1.485 1.00 95.00 100 GLU A CA 1
ATOM 774 C C . GLU A 1 100 ? 16.520 7.438 -2.243 1.00 95.00 100 GLU A C 1
ATOM 776 O O . GLU A 1 100 ? 15.813 8.022 -3.068 1.00 95.00 100 GLU A O 1
ATOM 781 N N . ASP A 1 101 ? 16.341 6.152 -1.942 1.00 95.88 101 ASP A N 1
ATOM 782 C CA . ASP A 1 101 ? 15.313 5.312 -2.543 1.00 95.88 101 ASP A CA 1
ATOM 783 C C . ASP A 1 101 ? 13.931 5.661 -1.978 1.00 95.88 101 ASP A C 1
ATOM 785 O O . ASP A 1 101 ? 12.962 5.759 -2.735 1.00 95.88 101 ASP A O 1
ATOM 789 N N . VAL A 1 102 ? 13.847 5.907 -0.663 1.00 96.69 102 VAL A N 1
ATOM 790 C CA . VAL A 1 102 ? 12.632 6.418 -0.006 1.00 96.69 102 VAL A CA 1
ATOM 791 C C . VAL A 1 102 ? 12.234 7.750 -0.635 1.00 96.69 102 VAL A C 1
ATOM 793 O O . VAL A 1 102 ? 11.109 7.883 -1.114 1.00 96.69 102 VAL A O 1
ATOM 796 N N . ASP A 1 103 ? 13.157 8.711 -0.691 1.00 96.38 103 ASP A N 1
ATOM 797 C CA . ASP A 1 103 ? 12.903 10.053 -1.216 1.00 96.38 103 ASP A CA 1
ATOM 798 C C . ASP A 1 103 ? 12.437 10.010 -2.673 1.00 96.38 103 ASP A C 1
ATOM 800 O O . ASP A 1 103 ? 11.465 10.677 -3.038 1.00 96.38 103 ASP A O 1
ATOM 804 N N . MET A 1 104 ? 13.074 9.185 -3.510 1.00 96.44 104 MET A N 1
ATOM 805 C CA . MET A 1 104 ? 12.693 9.034 -4.915 1.00 96.44 104 MET A CA 1
ATOM 806 C C . MET A 1 104 ? 11.263 8.501 -5.057 1.00 96.44 104 MET A C 1
ATOM 808 O O . MET A 1 104 ? 10.443 9.102 -5.759 1.00 96.44 104 MET A O 1
ATOM 812 N N . VAL A 1 105 ? 10.936 7.403 -4.367 1.00 97.69 105 VAL A N 1
ATOM 813 C CA . VAL A 1 105 ? 9.606 6.783 -4.450 1.00 97.69 105 VAL A CA 1
ATOM 814 C C . VAL A 1 105 ? 8.538 7.705 -3.868 1.00 97.69 105 VAL A C 1
ATOM 816 O O . VAL A 1 105 ? 7.489 7.896 -4.487 1.00 97.69 105 VAL A O 1
ATOM 819 N N . MET A 1 106 ? 8.804 8.334 -2.723 1.00 98.06 106 MET A N 1
ATOM 820 C CA . MET A 1 106 ? 7.847 9.236 -2.084 1.00 98.06 106 MET A CA 1
ATOM 821 C C . MET A 1 106 ? 7.649 10.533 -2.874 1.00 98.06 106 MET A C 1
ATOM 823 O O . MET A 1 106 ? 6.535 11.056 -2.908 1.00 98.06 106 MET A O 1
ATOM 827 N N . ASN A 1 107 ? 8.663 11.009 -3.600 1.00 97.75 107 ASN A N 1
ATOM 828 C CA . ASN A 1 107 ? 8.496 12.099 -4.557 1.00 97.75 107 ASN A CA 1
ATOM 829 C C . ASN A 1 107 ? 7.571 11.702 -5.725 1.00 97.75 107 ASN A C 1
ATOM 831 O O . ASN A 1 107 ? 6.742 12.505 -6.147 1.00 97.75 107 ASN A O 1
ATOM 835 N N . LEU A 1 108 ? 7.640 10.465 -6.231 1.00 97.50 108 LEU A N 1
ATOM 836 C CA . LEU A 1 108 ? 6.693 9.988 -7.251 1.00 97.50 108 LEU A CA 1
ATOM 837 C C . LEU A 1 108 ? 5.263 9.859 -6.703 1.00 97.50 108 LEU A C 1
ATOM 839 O O . LEU A 1 108 ? 4.316 10.237 -7.395 1.00 97.50 108 LEU A O 1
ATOM 843 N N . VAL A 1 109 ? 5.100 9.389 -5.461 1.00 98.19 109 VAL A N 1
ATOM 844 C CA . VAL A 1 109 ? 3.805 9.366 -4.748 1.00 98.19 109 VAL A CA 1
ATOM 845 C C . VAL A 1 109 ? 3.217 10.779 -4.657 1.00 98.19 109 VAL A C 1
ATOM 847 O O . VAL A 1 109 ? 2.055 11.000 -5.009 1.00 98.19 109 VAL A O 1
ATOM 850 N N . GLU A 1 110 ? 4.030 11.752 -4.243 1.00 97.56 110 GLU A N 1
ATOM 851 C CA . GLU A 1 110 ? 3.652 13.162 -4.113 1.00 97.56 110 GLU A CA 1
ATOM 852 C C . GLU A 1 110 ? 3.267 13.791 -5.462 1.00 97.56 110 GLU A C 1
ATOM 854 O O . GLU A 1 110 ? 2.249 14.478 -5.584 1.00 97.56 110 GLU A O 1
ATOM 859 N N . GLN A 1 111 ? 4.049 13.535 -6.507 1.00 96.94 111 GLN A N 1
ATOM 860 C CA . GLN A 1 111 ? 3.745 14.029 -7.846 1.00 96.94 111 GLN A CA 1
ATOM 861 C C . GLN A 1 111 ? 2.460 13.415 -8.407 1.00 96.94 111 GLN A C 1
ATOM 863 O O . GLN A 1 111 ? 1.624 14.133 -8.963 1.00 96.94 111 GLN A O 1
ATOM 868 N N . TYR A 1 112 ? 2.271 12.101 -8.242 1.00 97.31 112 TYR A N 1
ATOM 869 C CA . TYR A 1 112 ? 1.079 11.414 -8.730 1.00 97.31 112 TYR A CA 1
ATOM 870 C C . TYR A 1 112 ? -0.179 11.938 -8.031 1.00 97.31 112 TYR A C 1
ATOM 872 O O . TYR A 1 112 ? -1.151 12.287 -8.707 1.00 97.31 112 TYR A O 1
ATOM 880 N N . ARG A 1 113 ? -0.160 12.063 -6.693 1.00 96.31 113 ARG A N 1
ATOM 881 C CA . ARG A 1 113 ? -1.339 12.508 -5.930 1.00 96.31 113 ARG A CA 1
ATOM 882 C C . ARG A 1 113 ? -1.787 13.916 -6.315 1.00 96.31 113 ARG A C 1
ATOM 884 O O . ARG A 1 113 ? -2.979 14.163 -6.428 1.00 96.31 113 ARG A O 1
ATOM 891 N N . ARG A 1 114 ? -0.845 14.830 -6.576 1.00 95.50 114 ARG A N 1
ATOM 892 C CA . ARG A 1 114 ? -1.171 16.209 -6.979 1.00 95.50 114 ARG A CA 1
ATOM 893 C C . ARG A 1 114 ? -1.787 16.279 -8.371 1.00 95.50 114 ARG A C 1
ATOM 895 O O . ARG A 1 114 ? -2.492 17.234 -8.680 1.00 95.50 114 ARG A O 1
ATOM 902 N N . ARG A 1 115 ? -1.480 15.302 -9.226 1.00 95.94 115 ARG A N 1
ATOM 903 C CA . ARG A 1 115 ? -1.882 15.296 -10.632 1.00 95.94 115 ARG A CA 1
ATOM 904 C C . ARG A 1 115 ? -3.184 14.541 -10.884 1.00 95.94 115 ARG A C 1
ATOM 906 O O . ARG A 1 115 ? -3.948 14.951 -11.754 1.00 95.94 115 ARG A O 1
ATOM 913 N N . TYR A 1 116 ? -3.433 13.452 -10.160 1.00 94.00 116 TYR A N 1
ATOM 914 C CA . TYR A 1 116 ? -4.571 12.566 -10.407 1.00 94.00 116 TYR A CA 1
ATOM 915 C C . TYR A 1 116 ? -5.466 12.463 -9.174 1.00 94.00 116 TYR A C 1
ATOM 917 O O . TYR A 1 116 ? -5.225 11.649 -8.283 1.00 94.00 116 TYR A O 1
ATOM 925 N N . SER A 1 117 ? -6.560 13.229 -9.171 1.00 90.19 117 SER A N 1
ATOM 926 C CA . SER A 1 117 ? -7.551 13.226 -8.085 1.00 90.19 117 SER A CA 1
ATOM 927 C C . SER A 1 117 ? -8.093 11.825 -7.773 1.00 90.19 117 SER A C 1
ATOM 929 O O . SER A 1 117 ? -8.251 11.466 -6.610 1.00 90.19 117 SER A O 1
ATOM 931 N N . ALA A 1 118 ? -8.315 10.987 -8.788 1.00 87.12 118 ALA A N 1
ATOM 932 C CA . ALA A 1 118 ? -8.818 9.628 -8.587 1.00 87.12 118 ALA A CA 1
ATOM 933 C C . ALA A 1 118 ? -7.849 8.718 -7.805 1.00 87.12 118 ALA A C 1
ATOM 935 O O . ALA A 1 118 ? -8.297 7.828 -7.092 1.00 87.12 118 ALA A O 1
ATOM 936 N N . GLY A 1 119 ? -6.532 8.927 -7.917 1.00 91.12 119 GLY A N 1
ATOM 937 C CA . GLY A 1 119 ? -5.539 8.115 -7.200 1.00 91.12 119 GLY A CA 1
ATOM 938 C C . GLY A 1 119 ? -4.917 8.800 -5.984 1.00 91.12 119 GLY A C 1
ATOM 939 O O . GLY A 1 119 ? -4.159 8.165 -5.255 1.00 91.12 119 GLY A O 1
ATOM 940 N N . GLU A 1 120 ? -5.242 10.068 -5.728 1.00 96.25 120 GLU A N 1
ATOM 941 C CA . GLU A 1 120 ? -4.758 10.802 -4.557 1.00 96.25 120 GLU A CA 1
ATOM 942 C C . GLU A 1 120 ? -5.080 10.108 -3.223 1.00 96.25 120 GLU A C 1
ATOM 944 O O . GLU A 1 120 ? -4.139 9.947 -2.444 1.00 96.25 120 GLU A O 1
ATOM 949 N N . PRO A 1 121 ? -6.315 9.622 -2.950 1.00 97.81 121 PRO A N 1
ATOM 950 C CA . PRO A 1 121 ? -6.602 8.936 -1.689 1.00 97.81 121 PRO A CA 1
ATOM 951 C C . PRO A 1 121 ? -5.671 7.745 -1.454 1.00 97.81 121 PRO A C 1
ATOM 953 O O . PRO A 1 121 ? -5.178 7.533 -0.351 1.00 97.81 121 PRO A O 1
ATOM 956 N N . GLN A 1 122 ? -5.368 6.990 -2.512 1.00 96.19 122 GLN A N 1
ATOM 957 C CA . GLN A 1 122 ? -4.495 5.828 -2.423 1.00 96.19 122 GLN A CA 1
ATOM 958 C C . GLN A 1 122 ? -3.028 6.209 -2.194 1.00 96.19 122 GLN A C 1
ATOM 960 O O . GLN A 1 122 ? -2.350 5.570 -1.394 1.00 96.19 122 GLN A O 1
ATOM 965 N N . MET A 1 123 ? -2.538 7.262 -2.850 1.00 98.06 123 MET A N 1
ATOM 966 C CA . MET A 1 123 ? -1.184 7.776 -2.621 1.00 98.06 123 MET A CA 1
ATOM 967 C C . MET A 1 123 ? -1.006 8.329 -1.201 1.00 98.06 123 MET A C 1
ATOM 969 O O . MET A 1 123 ? 0.031 8.107 -0.576 1.00 98.06 123 MET A O 1
ATOM 973 N N . LEU A 1 124 ? -2.028 8.999 -0.661 1.00 98.50 124 LEU A N 1
ATOM 974 C CA . LEU A 1 124 ? -2.015 9.511 0.709 1.00 98.50 124 LEU A CA 1
ATOM 975 C C . LEU A 1 124 ? -1.903 8.392 1.758 1.00 98.50 124 LEU A C 1
ATOM 977 O O . LEU A 1 124 ? -1.246 8.597 2.776 1.00 98.50 124 LEU A O 1
ATOM 981 N N . VAL A 1 125 ? -2.431 7.186 1.501 1.00 98.56 125 VAL A N 1
ATOM 982 C CA . VAL A 1 125 ? -2.206 6.035 2.399 1.00 98.56 125 VAL A CA 1
ATOM 983 C C . VAL A 1 125 ? -0.713 5.727 2.545 1.00 98.56 125 VAL A C 1
ATOM 985 O O . VAL A 1 125 ? -0.225 5.561 3.666 1.00 98.56 125 VAL A O 1
ATOM 988 N N . PHE A 1 126 ? 0.024 5.679 1.429 1.00 98.44 126 PHE A N 1
ATOM 989 C CA . PHE A 1 126 ? 1.470 5.434 1.441 1.00 98.44 126 PHE A CA 1
ATOM 990 C C . PHE A 1 126 ? 2.241 6.586 2.081 1.00 98.44 126 PHE A C 1
ATOM 992 O O . PHE A 1 126 ? 3.193 6.338 2.819 1.00 98.44 126 PHE A O 1
ATOM 999 N N . LEU A 1 127 ? 1.802 7.829 1.869 1.00 98.38 127 LEU A N 1
ATOM 1000 C CA . LEU A 1 127 ? 2.379 8.982 2.554 1.00 98.38 127 LEU A CA 1
ATOM 1001 C C . LEU A 1 127 ? 2.215 8.875 4.075 1.00 98.38 127 LEU A C 1
ATOM 1003 O O . LEU A 1 127 ? 3.191 9.060 4.795 1.00 98.38 127 LEU A O 1
ATOM 1007 N N . GLY A 1 128 ? 1.030 8.504 4.565 1.00 98.62 128 GLY A N 1
ATOM 1008 C CA . GLY A 1 128 ? 0.806 8.282 5.994 1.00 98.62 128 GLY A CA 1
ATOM 1009 C C . GLY A 1 128 ? 1.694 7.167 6.557 1.00 98.62 128 GLY A C 1
ATOM 1010 O O . GLY A 1 128 ? 2.306 7.345 7.605 1.00 98.62 128 GLY A O 1
ATOM 1011 N N . ARG A 1 129 ? 1.875 6.055 5.824 1.00 98.12 129 ARG A N 1
ATOM 1012 C CA . ARG A 1 129 ? 2.807 4.977 6.221 1.00 98.12 129 ARG A CA 1
ATOM 1013 C C . ARG A 1 129 ? 4.258 5.451 6.289 1.00 98.12 129 ARG A C 1
ATOM 1015 O O . ARG A 1 129 ? 4.952 5.126 7.246 1.00 98.12 129 ARG A O 1
ATOM 1022 N N . HIS A 1 130 ? 4.710 6.237 5.314 1.00 98.31 130 HIS A N 1
ATOM 1023 C CA . HIS A 1 130 ? 6.036 6.852 5.354 1.00 98.31 130 HIS A CA 1
ATOM 1024 C C . HIS A 1 130 ? 6.193 7.759 6.584 1.00 98.31 130 HIS A C 1
ATOM 1026 O O . HIS A 1 130 ? 7.133 7.589 7.353 1.00 98.31 130 HIS A O 1
ATOM 1032 N N . VAL A 1 131 ? 5.243 8.666 6.819 1.00 98.38 131 VAL A N 1
ATOM 1033 C CA . VAL A 1 131 ? 5.250 9.587 7.968 1.00 98.38 131 VAL A CA 1
ATOM 1034 C C . VAL A 1 131 ? 5.257 8.823 9.299 1.00 98.38 131 VAL A C 1
ATOM 1036 O O . VAL A 1 131 ? 5.989 9.187 10.222 1.00 98.38 131 VAL A O 1
ATOM 1039 N N . TRP A 1 132 ? 4.511 7.717 9.379 1.00 98.00 132 TRP A N 1
ATOM 1040 C CA . TRP A 1 132 ? 4.515 6.823 10.531 1.00 98.00 132 TRP A CA 1
ATOM 1041 C C . TRP A 1 132 ? 5.897 6.209 10.762 1.00 98.00 132 TRP A C 1
ATOM 1043 O O . TRP A 1 132 ? 6.406 6.260 11.885 1.00 98.00 132 TRP A O 1
ATOM 1053 N N . LEU A 1 133 ? 6.513 5.625 9.731 1.00 96.00 133 LEU A N 1
ATOM 1054 C CA . LEU A 1 133 ? 7.828 4.978 9.828 1.00 96.00 133 LEU A CA 1
ATOM 1055 C C . LEU A 1 133 ? 8.945 5.973 10.157 1.00 96.00 133 LEU A C 1
ATOM 1057 O O . LEU A 1 133 ? 9.844 5.644 10.924 1.00 96.00 133 LEU A O 1
ATOM 1061 N N . SER A 1 134 ? 8.811 7.216 9.702 1.00 95.19 134 SER A N 1
ATOM 1062 C CA . SER A 1 134 ? 9.691 8.336 10.053 1.00 95.19 134 SER A CA 1
ATOM 1063 C C . SER A 1 134 ? 9.474 8.879 11.477 1.00 95.19 134 SER A C 1
ATOM 1065 O O . SER A 1 134 ? 10.152 9.814 11.893 1.00 95.19 134 SER A O 1
ATOM 1067 N N . GLY A 1 135 ? 8.541 8.305 12.245 1.00 96.19 135 GLY A N 1
ATOM 1068 C CA . GLY A 1 135 ? 8.351 8.582 13.671 1.00 96.19 135 GLY A CA 1
ATOM 1069 C C . GLY A 1 135 ? 7.247 9.585 14.007 1.00 96.19 135 GLY A C 1
ATOM 1070 O O . GLY A 1 135 ? 6.896 9.712 15.179 1.00 96.19 135 GLY A O 1
ATOM 1071 N N . ASN A 1 136 ? 6.631 10.247 13.022 1.00 97.75 136 ASN A N 1
ATOM 1072 C CA . ASN A 1 136 ? 5.568 11.218 13.284 1.00 97.75 136 ASN A CA 1
ATOM 1073 C C . ASN A 1 136 ? 4.185 10.546 13.313 1.00 97.75 136 ASN A C 1
ATOM 1075 O O . ASN A 1 136 ? 3.405 10.594 12.363 1.00 97.75 136 ASN A O 1
ATOM 1079 N N . LYS A 1 137 ? 3.897 9.877 14.431 1.00 97.88 137 LYS A N 1
ATOM 1080 C CA . LYS A 1 137 ? 2.715 9.016 14.587 1.00 97.88 137 LYS A CA 1
ATOM 1081 C C . LYS A 1 137 ? 1.394 9.777 14.472 1.00 97.88 137 LYS A C 1
ATOM 1083 O O . LYS A 1 137 ? 0.504 9.321 13.763 1.00 97.88 137 LYS A O 1
ATOM 1088 N N . GLN A 1 138 ? 1.286 10.943 15.112 1.00 97.94 138 GLN A N 1
ATOM 1089 C CA . GLN A 1 138 ? 0.056 11.739 15.070 1.00 97.94 138 GLN A CA 1
ATOM 1090 C C . GLN A 1 138 ? -0.236 12.241 13.654 1.00 97.94 138 GLN A C 1
ATOM 1092 O O . GLN A 1 138 ? -1.341 12.058 13.158 1.00 97.94 138 GLN A O 1
ATOM 1097 N N . GLN A 1 139 ? 0.772 12.781 12.962 1.00 98.56 139 GLN A N 1
ATOM 1098 C CA . GLN A 1 139 ? 0.589 13.260 11.593 1.00 98.56 139 GLN A CA 1
ATOM 1099 C C . GLN A 1 139 ? 0.174 12.131 10.636 1.00 98.56 139 GLN A C 1
ATOM 1101 O O . GLN A 1 139 ? -0.615 12.358 9.723 1.00 98.56 139 GLN A O 1
ATOM 1106 N N . ALA A 1 140 ? 0.682 10.911 10.829 1.00 98.75 140 ALA A N 1
ATOM 1107 C CA . ALA A 1 140 ? 0.255 9.762 10.035 1.00 98.75 140 ALA A CA 1
ATOM 1108 C C . ALA A 1 140 ? -1.230 9.424 10.243 1.00 98.75 140 ALA A C 1
ATOM 1110 O O . ALA A 1 140 ? -1.936 9.187 9.262 1.00 98.75 140 ALA A O 1
ATOM 1111 N N . LEU A 1 141 ? -1.710 9.457 11.493 1.00 98.69 141 LEU A N 1
ATOM 1112 C CA . LEU A 1 141 ? -3.129 9.268 11.812 1.00 98.69 141 LEU A CA 1
ATOM 1113 C C . LEU A 1 141 ? -3.993 10.360 11.167 1.00 98.69 141 LEU A C 1
ATOM 1115 O O . LEU A 1 141 ? -4.998 10.037 10.537 1.00 98.69 141 LEU A O 1
ATOM 1119 N N . ASP A 1 142 ? -3.563 11.623 11.238 1.00 98.69 142 ASP A N 1
ATOM 1120 C CA . ASP A 1 142 ? -4.272 12.749 10.619 1.00 98.69 142 ASP A CA 1
ATOM 1121 C C . ASP A 1 142 ? -4.364 12.582 9.088 1.00 98.69 142 ASP A C 1
ATOM 1123 O O . ASP A 1 142 ? -5.422 12.794 8.492 1.00 98.69 142 ASP A O 1
ATOM 1127 N N . ILE A 1 143 ? -3.279 12.133 8.440 1.00 98.81 143 ILE A N 1
ATOM 1128 C CA . ILE A 1 143 ? -3.262 11.831 6.999 1.00 98.81 143 ILE A CA 1
ATOM 1129 C C . ILE A 1 143 ? -4.242 10.704 6.669 1.00 98.81 143 ILE A C 1
ATOM 1131 O O . ILE A 1 143 ? -4.991 10.807 5.699 1.00 98.81 143 ILE A O 1
ATOM 1135 N N . TRP A 1 144 ? -4.266 9.615 7.439 1.00 98.81 144 TRP A N 1
ATOM 1136 C CA . TRP A 1 144 ? -5.200 8.520 7.169 1.00 98.81 144 TRP A CA 1
ATOM 1137 C C . TRP A 1 144 ? -6.655 8.916 7.428 1.00 98.81 144 TRP A C 1
ATOM 1139 O O . TRP A 1 144 ? -7.533 8.482 6.683 1.00 98.81 144 TRP A O 1
ATOM 1149 N N . GLN A 1 145 ? -6.921 9.788 8.400 1.00 98.69 145 GLN A N 1
ATOM 1150 C CA . GLN A 1 145 ? -8.256 10.349 8.586 1.00 98.69 145 GLN A CA 1
ATOM 1151 C C . GLN A 1 145 ? -8.675 11.189 7.370 1.00 98.69 145 GLN A C 1
ATOM 1153 O O . GLN A 1 145 ? -9.763 10.990 6.833 1.00 98.69 145 GLN A O 1
ATOM 1158 N N . GLN A 1 146 ? -7.775 12.029 6.848 1.00 98.44 146 GLN A N 1
ATOM 1159 C CA . GLN A 1 146 ? -8.004 12.757 5.598 1.00 98.44 146 GLN A CA 1
ATOM 1160 C C . GLN A 1 146 ? -8.291 11.808 4.422 1.00 98.44 146 GLN A C 1
ATOM 1162 O O . GLN A 1 146 ? -9.144 12.105 3.585 1.00 98.44 146 GLN A O 1
ATOM 1167 N N . VAL A 1 147 ? -7.604 10.661 4.340 1.00 98.69 147 VAL A N 1
ATOM 1168 C CA . VAL A 1 147 ? -7.894 9.654 3.306 1.00 98.69 147 VAL A CA 1
ATOM 1169 C C . VAL A 1 147 ? -9.324 9.145 3.418 1.00 98.69 147 VAL A C 1
ATOM 1171 O O . VAL A 1 147 ? -9.960 8.979 2.383 1.00 98.69 147 VAL A O 1
ATOM 1174 N N . ILE A 1 148 ? -9.836 8.887 4.626 1.00 98.69 148 ILE A N 1
ATOM 1175 C CA . ILE A 1 148 ? -11.211 8.402 4.817 1.00 98.69 148 ILE A CA 1
ATOM 1176 C C . ILE A 1 148 ? -12.212 9.405 4.238 1.00 98.69 148 ILE A C 1
ATOM 1178 O O . ILE A 1 148 ? -13.067 9.010 3.440 1.00 98.69 148 ILE A O 1
ATOM 1182 N N . ASP A 1 149 ? -12.062 10.683 4.583 1.00 98.19 149 ASP A N 1
ATOM 1183 C CA . ASP A 1 149 ? -12.962 11.750 4.139 1.00 98.19 149 ASP A CA 1
ATOM 1184 C C . ASP A 1 149 ? -12.894 11.927 2.615 1.00 98.19 149 ASP A C 1
ATOM 1186 O O . ASP A 1 149 ? -13.913 11.916 1.918 1.00 98.19 149 ASP A O 1
ATOM 1190 N N . LEU A 1 150 ? -11.677 11.985 2.071 1.00 97.75 150 LEU A N 1
ATOM 1191 C CA . LEU A 1 150 ? -11.448 12.165 0.641 1.00 97.75 150 LEU A CA 1
ATOM 1192 C C . LEU A 1 150 ? -11.917 10.962 -0.184 1.00 97.75 150 LEU A C 1
ATOM 1194 O O . LEU A 1 150 ? -12.437 11.107 -1.291 1.00 97.75 150 LEU A O 1
ATOM 1198 N N . ALA A 1 151 ? -11.724 9.754 0.341 1.00 97.56 151 ALA A N 1
ATOM 1199 C CA . ALA A 1 151 ? -12.143 8.532 -0.321 1.00 97.56 151 ALA A CA 1
ATOM 1200 C C . ALA A 1 151 ? -13.664 8.360 -0.316 1.00 97.56 151 ALA A C 1
ATOM 1202 O O . ALA A 1 151 ? -14.196 7.737 -1.236 1.00 97.56 151 ALA A O 1
ATOM 1203 N N . LEU A 1 152 ? -14.356 8.908 0.687 1.00 95.81 152 LEU A N 1
ATOM 1204 C CA . LEU A 1 152 ? -15.813 8.986 0.702 1.00 95.81 152 LEU A CA 1
ATOM 1205 C C . LEU A 1 152 ? -16.321 9.956 -0.373 1.00 95.81 152 LEU A C 1
ATOM 1207 O O . LEU A 1 152 ? -17.205 9.586 -1.139 1.00 95.81 152 LEU A O 1
ATOM 1211 N N . GLU A 1 153 ? -15.730 11.150 -0.472 1.00 95.75 153 GLU A N 1
ATOM 1212 C CA . GLU A 1 153 ? -16.089 12.151 -1.490 1.00 95.75 153 GLU A CA 1
ATOM 1213 C C . GLU A 1 153 ? -15.902 11.618 -2.921 1.00 95.75 153 GLU A C 1
ATOM 1215 O O . GLU A 1 153 ? -16.699 11.905 -3.814 1.00 95.75 153 GLU A O 1
ATOM 1220 N N . ARG A 1 154 ? -14.853 10.817 -3.144 1.00 93.94 154 ARG A N 1
ATOM 1221 C CA . ARG A 1 154 ? -14.429 10.359 -4.478 1.00 93.94 154 ARG A CA 1
ATOM 1222 C C . ARG A 1 154 ? -14.833 8.923 -4.826 1.00 93.94 154 ARG A C 1
ATOM 1224 O O . ARG A 1 154 ? -14.400 8.418 -5.857 1.00 93.94 154 ARG A O 1
ATOM 1231 N N . ASP A 1 155 ? -15.613 8.260 -3.971 1.00 93.56 155 ASP A N 1
ATOM 1232 C CA . ASP A 1 155 ? -15.995 6.837 -4.081 1.00 93.56 155 ASP A CA 1
ATOM 1233 C C . ASP A 1 155 ? -14.799 5.883 -4.308 1.00 93.56 155 ASP A C 1
ATOM 1235 O O . ASP A 1 155 ? -14.867 4.884 -5.026 1.00 93.56 155 ASP A O 1
ATOM 1239 N N . THR A 1 156 ? -13.659 6.155 -3.665 1.00 95.06 156 THR A N 1
ATOM 1240 C CA . THR A 1 156 ? -12.475 5.284 -3.739 1.00 95.06 156 THR A CA 1
ATOM 1241 C C . THR A 1 156 ? -12.460 4.300 -2.571 1.00 95.06 156 THR A C 1
ATOM 1243 O O . THR A 1 156 ? -11.634 4.393 -1.657 1.00 95.06 156 THR A O 1
ATOM 1246 N N . ARG A 1 157 ? -13.383 3.331 -2.595 1.00 96.25 157 ARG A N 1
ATOM 1247 C CA . ARG A 1 157 ? -13.604 2.364 -1.497 1.00 96.25 157 ARG A CA 1
ATOM 1248 C C . ARG A 1 157 ? -12.342 1.640 -1.029 1.00 96.25 157 ARG A C 1
ATOM 1250 O O . ARG A 1 157 ? -12.167 1.448 0.172 1.00 96.25 157 ARG A O 1
ATOM 1257 N N . TYR A 1 158 ? -11.441 1.292 -1.948 1.00 96.50 158 TYR A N 1
ATOM 1258 C CA . TYR A 1 158 ? -10.202 0.599 -1.592 1.00 96.50 158 TYR A CA 1
ATOM 1259 C C . TYR A 1 158 ? -9.254 1.456 -0.746 1.00 96.50 158 TYR A C 1
ATOM 1261 O O . TYR A 1 158 ? -8.746 0.986 0.268 1.00 96.50 158 TYR A O 1
ATOM 1269 N N . ALA A 1 159 ? -9.073 2.734 -1.093 1.00 97.81 159 ALA A N 1
ATOM 1270 C CA . ALA A 1 159 ? -8.256 3.647 -0.294 1.00 97.81 159 ALA A CA 1
ATOM 1271 C C . ALA A 1 159 ? -8.865 3.888 1.097 1.00 97.81 159 ALA A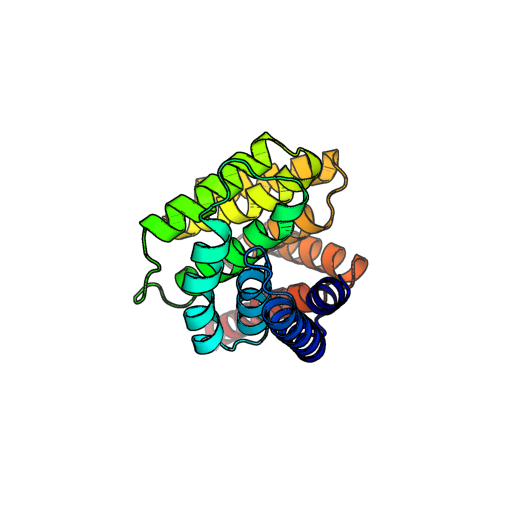 C 1
ATOM 1273 O O . ALA A 1 159 ? -8.139 3.891 2.088 1.00 97.81 159 ALA A O 1
ATOM 1274 N N . ARG A 1 160 ? -10.199 3.999 1.182 1.00 98.38 160 ARG A N 1
ATOM 1275 C CA . ARG A 1 160 ? -10.913 4.110 2.463 1.00 98.38 160 ARG A CA 1
ATOM 1276 C C . ARG A 1 160 ? -10.672 2.890 3.354 1.00 98.38 160 ARG A C 1
ATOM 1278 O O . ARG A 1 160 ? -10.381 3.044 4.536 1.00 98.38 160 ARG A O 1
ATOM 1285 N N . ALA A 1 161 ? -10.767 1.688 2.786 1.00 98.44 161 ALA A N 1
ATOM 1286 C CA . ALA A 1 161 ? -10.528 0.442 3.510 1.00 98.44 161 ALA A CA 1
ATOM 1287 C C . ALA A 1 161 ? -9.090 0.359 4.038 1.00 98.44 161 ALA A C 1
ATOM 1289 O O . ALA A 1 161 ? -8.878 0.046 5.209 1.00 98.44 161 ALA A O 1
ATOM 1290 N N . LEU A 1 162 ? -8.111 0.710 3.196 1.00 98.38 162 LEU A N 1
ATOM 1291 C CA . LEU A 1 162 ? -6.708 0.769 3.592 1.00 98.38 162 LEU A CA 1
ATOM 1292 C C . LEU A 1 162 ? -6.465 1.790 4.711 1.00 98.38 162 LEU A C 1
ATOM 1294 O O . LEU A 1 162 ? -5.758 1.468 5.654 1.00 98.38 162 LEU A O 1
ATOM 1298 N N . ALA A 1 163 ? -7.061 2.982 4.656 1.00 98.75 163 ALA A N 1
ATOM 1299 C CA . ALA A 1 163 ? -6.895 3.988 5.705 1.00 98.75 163 ALA A CA 1
ATOM 1300 C C . ALA A 1 163 ? -7.482 3.543 7.052 1.00 98.75 163 ALA A C 1
ATOM 1302 O O . ALA A 1 163 ? -6.808 3.642 8.074 1.00 98.75 163 ALA A O 1
ATOM 1303 N N . HIS A 1 164 ? -8.694 2.976 7.056 1.00 98.81 164 HIS A N 1
ATOM 1304 C CA . HIS A 1 164 ? -9.257 2.366 8.263 1.00 98.81 164 HIS A CA 1
ATOM 1305 C C . HIS A 1 164 ? -8.356 1.244 8.801 1.00 98.81 164 HIS A C 1
ATOM 1307 O O . HIS A 1 164 ? -8.117 1.171 10.004 1.00 98.81 164 HIS A O 1
ATOM 1313 N N . TYR A 1 165 ? -7.814 0.398 7.923 1.00 98.69 165 TYR A N 1
ATOM 1314 C CA . TYR A 1 165 ? -6.892 -0.661 8.322 1.00 98.69 165 TYR A CA 1
ATOM 1315 C C . TYR A 1 165 ? -5.598 -0.102 8.926 1.00 98.69 165 TYR A C 1
ATOM 1317 O O . TYR A 1 165 ? -5.180 -0.572 9.982 1.00 98.69 165 TYR A O 1
ATOM 1325 N N . GLU A 1 166 ? -4.982 0.900 8.293 1.00 98.69 166 GLU A N 1
ATOM 1326 C CA . GLU A 1 166 ? -3.739 1.509 8.768 1.00 98.69 166 GLU A CA 1
ATOM 1327 C C . GLU A 1 166 ? -3.939 2.248 10.100 1.00 98.69 166 GLU A C 1
ATOM 1329 O O . GLU A 1 166 ? -3.095 2.105 10.976 1.00 98.69 166 GLU A O 1
ATOM 1334 N N . ILE A 1 167 ? -5.066 2.934 10.328 1.00 98.69 167 ILE A N 1
ATOM 1335 C CA . ILE A 1 167 ? -5.389 3.492 11.655 1.00 98.69 167 ILE A CA 1
ATOM 1336 C C . ILE A 1 167 ? -5.551 2.360 12.676 1.00 98.69 167 ILE A C 1
ATOM 1338 O O . ILE A 1 167 ? -4.869 2.331 13.699 1.00 98.69 167 ILE A O 1
ATOM 1342 N N . GLY A 1 168 ? -6.413 1.382 12.383 1.00 98.12 168 GLY A N 1
ATOM 1343 C CA . GLY A 1 168 ? -6.742 0.312 13.322 1.00 98.12 168 GLY A CA 1
ATOM 1344 C C . GLY A 1 168 ? -5.537 -0.541 13.733 1.00 98.12 168 GLY A C 1
ATOM 1345 O O . GLY A 1 168 ? -5.393 -0.883 14.903 1.00 98.12 168 GLY A O 1
ATOM 1346 N N . ARG A 1 169 ? -4.625 -0.865 12.810 1.00 97.31 169 ARG A N 1
ATOM 1347 C CA . ARG A 1 169 ? -3.426 -1.660 13.142 1.00 97.31 169 ARG A CA 1
ATOM 1348 C C . ARG A 1 169 ? -2.379 -0.892 13.954 1.00 97.31 169 ARG A C 1
ATOM 1350 O O . ARG A 1 169 ? -1.500 -1.527 14.527 1.00 97.31 169 ARG A O 1
ATOM 1357 N N . HIS A 1 170 ? -2.433 0.439 13.952 1.00 97.00 170 HIS A N 1
ATOM 1358 C CA . HIS A 1 170 ? -1.425 1.299 14.570 1.00 97.00 170 HIS A CA 1
ATOM 1359 C C . HIS A 1 170 ? -1.880 1.933 15.884 1.00 97.00 170 HIS A C 1
ATOM 1361 O O . HIS A 1 170 ? -1.035 2.308 16.699 1.00 97.00 170 HIS A O 1
ATOM 1367 N N . LEU A 1 171 ? -3.189 2.033 16.117 1.00 96.38 171 LEU A N 1
ATOM 1368 C CA . LEU A 1 171 ? -3.716 2.412 17.421 1.00 96.38 171 LEU A CA 1
ATOM 1369 C C . LEU A 1 171 ? -3.411 1.331 18.477 1.00 96.38 171 LEU A C 1
ATOM 1371 O O . LEU A 1 171 ? -3.428 0.135 18.158 1.00 96.38 171 LEU A O 1
ATOM 1375 N N . PRO A 1 172 ? -3.170 1.720 19.744 1.00 93.38 172 PRO A N 1
ATOM 1376 C CA . PRO A 1 172 ? -3.039 0.775 20.849 1.00 93.38 172 PRO A CA 1
ATOM 1377 C C . PRO A 1 172 ? -4.279 -0.112 20.997 1.00 93.38 172 PRO A C 1
ATOM 1379 O O . PRO A 1 172 ? -5.401 0.335 20.769 1.00 93.38 172 PRO A O 1
ATOM 1382 N N . ALA A 1 173 ? -4.102 -1.344 21.482 1.00 90.31 173 ALA A N 1
ATOM 1383 C CA . ALA A 1 173 ? -5.218 -2.261 21.742 1.00 90.31 173 ALA A CA 1
ATOM 1384 C C . ALA A 1 173 ? -6.257 -1.702 22.740 1.00 90.31 173 ALA A C 1
ATOM 1386 O O . ALA A 1 173 ? -7.409 -2.124 22.729 1.00 90.31 173 ALA A O 1
ATOM 1387 N N . THR A 1 174 ? -5.857 -0.752 23.590 1.00 91.06 174 THR A N 1
ATOM 1388 C CA . THR A 1 174 ? -6.720 -0.071 24.567 1.00 91.06 174 THR A CA 1
ATOM 1389 C C . THR A 1 174 ? -7.494 1.117 23.993 1.00 91.06 174 THR A C 1
ATOM 1391 O O . THR A 1 174 ? -8.314 1.694 24.703 1.00 91.06 174 THR A O 1
ATOM 1394 N N . ASP A 1 175 ? -7.215 1.537 22.758 1.00 95.56 175 ASP A N 1
ATOM 1395 C CA . ASP A 1 175 ? -7.908 2.663 22.139 1.00 95.56 175 ASP A CA 1
ATOM 1396 C C . ASP A 1 175 ? -9.350 2.27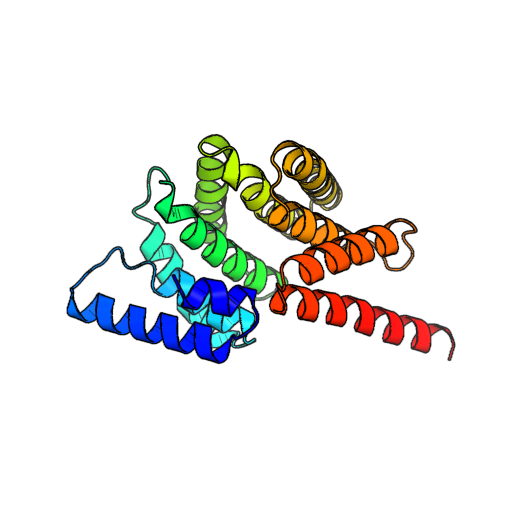4 21.781 1.00 95.56 175 ASP A C 1
ATOM 1398 O O . ASP A 1 175 ? -9.592 1.287 21.083 1.00 95.56 175 ASP A O 1
ATOM 1402 N N . ALA A 1 176 ? -10.319 3.064 22.249 1.00 95.81 176 ALA A N 1
ATOM 1403 C CA . ALA A 1 176 ? -11.740 2.780 22.073 1.00 95.81 176 ALA A CA 1
ATOM 1404 C C . ALA A 1 176 ? -12.206 2.848 20.607 1.00 95.81 176 ALA A C 1
ATOM 1406 O O . ALA A 1 176 ? -13.209 2.228 20.260 1.00 95.81 176 ALA A O 1
ATOM 1407 N N . THR A 1 177 ? -11.492 3.577 19.745 1.00 96.38 177 THR A N 1
ATOM 1408 C CA . THR A 1 177 ? -11.845 3.750 18.325 1.00 96.38 177 THR A CA 1
ATOM 1409 C C . THR A 1 177 ? -11.269 2.645 17.440 1.00 96.38 177 THR A C 1
ATOM 1411 O O . THR A 1 177 ? -11.783 2.365 16.354 1.00 96.38 177 THR A O 1
ATOM 1414 N N . ARG A 1 178 ? -10.226 1.947 17.908 1.00 96.75 178 ARG A N 1
ATOM 1415 C CA . ARG A 1 178 ? -9.540 0.895 17.149 1.00 96.75 178 ARG A CA 1
ATOM 1416 C C . ARG A 1 178 ? -10.474 -0.207 16.619 1.00 96.75 178 ARG A C 1
ATOM 1418 O O . ARG A 1 178 ? -10.347 -0.539 15.435 1.00 96.75 178 ARG A O 1
ATOM 1425 N N . PRO A 1 179 ? -11.413 -0.773 17.410 1.00 96.69 179 PRO A N 1
ATOM 1426 C CA . PRO A 1 179 ? -12.320 -1.807 16.912 1.00 96.69 179 PRO A CA 1
ATOM 1427 C C . PRO A 1 179 ? -13.200 -1.326 15.756 1.00 96.69 179 PRO A C 1
ATOM 1429 O O . PRO A 1 179 ? -13.429 -2.079 14.811 1.00 96.69 179 PRO A O 1
ATOM 1432 N N . GLU A 1 180 ? -13.654 -0.070 15.794 1.00 97.62 180 GLU A N 1
ATOM 1433 C CA . GLU A 1 180 ? -14.477 0.514 14.734 1.00 97.62 180 GLU A CA 1
ATOM 1434 C C . GLU A 1 180 ? -13.696 0.615 13.421 1.00 97.62 180 GLU A C 1
ATOM 1436 O O . GLU A 1 180 ? -14.178 0.168 12.378 1.00 97.62 180 GLU A O 1
ATOM 1441 N N . HIS A 1 181 ? -12.460 1.118 13.467 1.00 98.50 181 HIS A N 1
ATOM 1442 C CA . HIS A 1 181 ? -11.603 1.189 12.285 1.00 98.50 181 HIS A CA 1
ATOM 1443 C C . HIS A 1 181 ? -11.346 -0.199 11.678 1.00 98.50 181 HIS A C 1
ATOM 1445 O O . HIS A 1 181 ? -11.518 -0.388 10.472 1.00 98.50 181 HIS A O 1
ATOM 1451 N N . LEU A 1 182 ? -11.011 -1.201 12.495 1.00 98.38 182 LEU A N 1
ATOM 1452 C CA . LEU A 1 182 ? -10.798 -2.565 11.998 1.00 98.38 182 LEU A CA 1
ATOM 1453 C C . LEU A 1 182 ? -12.087 -3.191 11.436 1.00 98.38 182 LEU A C 1
ATOM 1455 O O . LEU A 1 182 ? -12.036 -3.880 10.416 1.00 98.38 182 LEU A O 1
ATOM 1459 N N . ALA A 1 183 ? -13.250 -2.924 12.035 1.00 98.00 183 ALA A N 1
ATOM 1460 C CA . ALA A 1 183 ? -14.536 -3.398 11.524 1.00 98.00 183 ALA A CA 1
ATOM 1461 C C . ALA A 1 183 ? -14.892 -2.769 10.165 1.00 98.00 183 ALA A C 1
ATOM 1463 O O . ALA A 1 183 ? -15.299 -3.481 9.245 1.00 98.00 183 ALA A O 1
ATOM 1464 N N . GLN A 1 184 ? -14.686 -1.458 10.002 1.00 98.56 184 GLN A N 1
ATOM 1465 C CA . GLN A 1 184 ? -14.924 -0.761 8.731 1.00 98.56 184 GLN A CA 1
ATOM 1466 C C . GLN A 1 184 ? -13.988 -1.253 7.623 1.00 98.56 184 GLN A C 1
ATOM 1468 O O . GLN A 1 184 ? -14.432 -1.509 6.502 1.00 98.56 184 GLN A O 1
ATOM 1473 N N . ALA A 1 185 ? -12.703 -1.444 7.934 1.00 98.69 185 ALA A N 1
ATOM 1474 C CA . ALA A 1 185 ? -11.747 -2.009 6.988 1.00 98.69 185 ALA A CA 1
ATOM 1475 C C . ALA A 1 185 ? -12.171 -3.408 6.522 1.00 98.69 185 ALA A C 1
ATOM 1477 O O . ALA A 1 185 ? -12.213 -3.670 5.319 1.00 98.69 185 ALA A O 1
ATOM 1478 N N . ARG A 1 186 ? -12.554 -4.285 7.462 1.00 98.44 186 ARG A N 1
ATOM 1479 C CA . ARG A 1 186 ? -13.055 -5.633 7.163 1.00 98.44 186 ARG A CA 1
ATOM 1480 C C . ARG A 1 186 ? -14.258 -5.587 6.227 1.00 98.44 186 ARG A C 1
ATOM 1482 O O . ARG A 1 186 ? -14.219 -6.232 5.185 1.00 98.44 186 ARG A O 1
ATOM 1489 N N . LEU A 1 187 ? -15.283 -4.808 6.578 1.00 98.19 187 LEU A N 1
ATOM 1490 C CA . LEU A 1 187 ? -16.512 -4.693 5.793 1.00 98.19 187 LEU A CA 1
ATOM 1491 C C . LEU A 1 187 ? -16.213 -4.302 4.341 1.00 98.19 187 LEU A C 1
ATOM 1493 O O . LEU A 1 187 ? -16.709 -4.928 3.405 1.00 98.19 187 LEU A O 1
ATOM 1497 N N . LEU A 1 188 ? -15.384 -3.276 4.146 1.00 98.19 188 LEU A N 1
ATOM 1498 C CA . LEU A 1 188 ? -15.046 -2.788 2.812 1.00 98.19 188 LEU A CA 1
ATOM 1499 C C . LEU A 1 188 ? -14.226 -3.817 2.024 1.00 98.19 188 LEU A C 1
ATOM 1501 O O . LEU A 1 188 ? -14.516 -4.065 0.852 1.00 98.19 188 LEU A O 1
ATOM 1505 N N . PHE A 1 189 ? -13.225 -4.440 2.648 1.00 98.00 189 PHE A N 1
ATOM 1506 C CA . PHE A 1 189 ? -12.431 -5.476 1.993 1.00 98.00 189 PHE A CA 1
ATOM 1507 C C . PHE A 1 189 ? -13.266 -6.716 1.626 1.00 98.00 189 PHE A C 1
ATOM 1509 O O . PHE A 1 189 ? -13.066 -7.279 0.549 1.00 98.00 189 PHE A O 1
ATOM 1516 N N . GLU A 1 190 ? -14.229 -7.117 2.463 1.00 97.25 190 GLU A N 1
ATOM 1517 C CA . GLU A 1 190 ? -15.184 -8.199 2.172 1.00 97.25 190 GLU A CA 1
ATOM 1518 C C . GLU A 1 190 ? -16.064 -7.858 0.966 1.00 97.25 190 GLU A C 1
ATOM 1520 O O . GLU A 1 190 ? -16.166 -8.660 0.039 1.00 97.25 190 GLU A O 1
ATOM 1525 N N . GLN A 1 191 ? -16.621 -6.645 0.916 1.00 96.62 191 GLN A N 1
ATOM 1526 C CA . GLN A 1 191 ? -17.437 -6.187 -0.215 1.00 96.62 191 GLN A CA 1
ATOM 1527 C C . GLN A 1 191 ? -16.666 -6.152 -1.542 1.00 96.62 191 GLN A C 1
ATOM 1529 O O . GLN A 1 191 ? -17.251 -6.388 -2.598 1.00 96.62 191 GLN A O 1
ATOM 1534 N N . MET A 1 192 ? -15.366 -5.845 -1.506 1.00 96.06 192 MET A N 1
ATOM 1535 C CA . MET A 1 192 ? -14.506 -5.825 -2.696 1.00 96.06 192 MET A CA 1
ATOM 1536 C C . MET A 1 192 ? -13.873 -7.188 -3.015 1.00 96.06 192 MET A C 1
ATOM 1538 O O . MET A 1 192 ? -13.241 -7.333 -4.061 1.00 96.06 192 MET A O 1
ATOM 1542 N N . GLY A 1 193 ? -13.993 -8.176 -2.123 1.00 95.69 193 GLY A N 1
ATOM 1543 C CA . GLY A 1 193 ? -13.319 -9.466 -2.257 1.00 95.69 193 GLY A CA 1
ATOM 1544 C C . GLY A 1 193 ? -11.789 -9.376 -2.191 1.00 95.69 193 GLY A C 1
ATOM 1545 O O . GLY A 1 193 ? -11.102 -10.243 -2.731 1.00 95.69 193 GLY A O 1
ATOM 1546 N N . THR A 1 194 ? -11.222 -8.345 -1.553 1.00 95.06 194 THR A N 1
ATOM 1547 C CA . THR A 1 194 ? -9.765 -8.148 -1.460 1.00 95.06 194 THR A CA 1
ATOM 1548 C C . THR A 1 194 ? -9.164 -9.045 -0.375 1.00 95.06 194 THR A C 1
ATOM 1550 O O . THR A 1 194 ? -8.778 -8.597 0.707 1.00 95.06 194 THR A O 1
ATOM 1553 N N . THR A 1 195 ? -9.130 -10.354 -0.636 1.00 94.19 195 THR A N 1
ATOM 1554 C CA . THR A 1 195 ? -8.832 -11.377 0.381 1.00 94.19 195 THR A CA 1
ATOM 1555 C C . THR A 1 195 ? -7.404 -11.319 0.924 1.00 94.19 195 THR A C 1
ATOM 1557 O O . THR A 1 195 ? -7.134 -11.817 2.018 1.00 94.19 195 THR A O 1
ATOM 1560 N N . TRP A 1 196 ? -6.464 -10.718 0.190 1.00 93.94 196 TRP A N 1
ATOM 1561 C CA . TRP A 1 196 ? -5.121 -10.494 0.721 1.00 93.94 196 TRP A CA 1
ATOM 1562 C C . TRP A 1 196 ? -5.126 -9.498 1.884 1.00 93.94 196 TRP A C 1
ATOM 1564 O O . TRP A 1 196 ? -4.582 -9.801 2.946 1.00 93.94 196 TRP A O 1
ATOM 1574 N N . ASP A 1 197 ? -5.801 -8.361 1.718 1.00 96.69 197 ASP A N 1
ATOM 1575 C CA . ASP A 1 197 ? -5.933 -7.358 2.775 1.00 96.69 197 ASP A CA 1
ATOM 1576 C C . ASP A 1 197 ? -6.756 -7.899 3.958 1.00 96.69 197 ASP A C 1
ATOM 1578 O O . ASP A 1 197 ? -6.398 -7.672 5.115 1.00 96.69 197 ASP A O 1
ATOM 1582 N N . LEU A 1 198 ? -7.779 -8.727 3.697 1.00 95.75 198 LEU A N 1
ATOM 1583 C CA . LEU A 1 198 ? -8.514 -9.426 4.762 1.00 95.75 198 LEU A CA 1
ATOM 1584 C C . LEU A 1 198 ? -7.618 -10.329 5.608 1.00 95.75 198 LEU A C 1
ATOM 1586 O O . LEU A 1 198 ? -7.722 -10.310 6.832 1.00 95.75 198 LEU A O 1
ATOM 1590 N N . ARG A 1 199 ? -6.714 -11.098 4.988 1.00 94.69 199 ARG A N 1
ATOM 1591 C CA . ARG A 1 199 ? -5.768 -11.943 5.735 1.00 94.69 199 ARG A CA 1
ATOM 1592 C C . ARG A 1 199 ? -4.848 -11.114 6.627 1.00 94.69 199 ARG A C 1
ATOM 1594 O O . ARG A 1 199 ? -4.624 -11.484 7.775 1.00 94.69 199 ARG A O 1
ATOM 1601 N N . ARG A 1 200 ? -4.359 -9.971 6.136 1.00 94.50 200 ARG A N 1
ATOM 1602 C CA . ARG A 1 200 ? -3.551 -9.045 6.947 1.00 94.50 200 ARG A CA 1
ATOM 1603 C C . ARG A 1 200 ? -4.323 -8.507 8.145 1.00 94.50 200 ARG A C 1
ATOM 1605 O O . ARG A 1 200 ? -3.769 -8.438 9.236 1.00 94.50 200 ARG A O 1
ATOM 1612 N N . LEU A 1 201 ? -5.588 -8.147 7.947 1.00 96.06 201 LEU A N 1
ATOM 1613 C CA . LEU A 1 201 ? -6.466 -7.673 9.013 1.00 96.06 201 LEU A CA 1
ATOM 1614 C C . LEU A 1 201 ? -6.735 -8.761 10.059 1.00 96.06 201 LEU A C 1
ATOM 1616 O O . LEU A 1 201 ? -6.661 -8.489 11.253 1.00 96.06 201 LEU A O 1
ATOM 1620 N N . VAL A 1 202 ? -6.990 -10.000 9.631 1.00 93.94 202 VAL A N 1
ATOM 1621 C CA . VAL A 1 202 ? -7.180 -11.141 10.543 1.00 93.94 202 VAL A CA 1
ATOM 1622 C C . VAL A 1 202 ? -5.938 -11.383 11.400 1.00 93.94 202 VAL A C 1
ATOM 1624 O O . VAL A 1 202 ? -6.075 -11.601 12.599 1.00 93.94 202 VAL A O 1
ATOM 1627 N N . ASN A 1 203 ? -4.736 -11.271 10.827 1.00 91.50 203 ASN A N 1
ATOM 1628 C CA . ASN A 1 203 ? -3.497 -11.420 11.593 1.00 91.50 203 ASN A CA 1
ATOM 1629 C C . ASN A 1 203 ? -3.359 -10.359 12.695 1.00 91.50 203 ASN A C 1
ATOM 1631 O O . ASN A 1 203 ? -2.899 -10.684 13.783 1.00 91.50 203 ASN A O 1
ATOM 1635 N N . VAL A 1 204 ? -3.777 -9.113 12.438 1.00 92.19 204 VAL A N 1
ATOM 1636 C CA . VAL A 1 204 ? -3.775 -8.049 13.459 1.00 92.19 204 VAL A CA 1
ATOM 1637 C C . VAL A 1 204 ? -4.689 -8.421 14.630 1.00 92.19 204 VAL A C 1
ATOM 1639 O O . VAL A 1 204 ? -4.270 -8.329 15.778 1.00 92.19 204 VAL A O 1
ATOM 1642 N N . LEU A 1 205 ? -5.900 -8.907 14.346 1.00 89.25 205 LEU A N 1
ATOM 1643 C CA . LEU A 1 205 ? -6.861 -9.295 15.384 1.00 89.25 205 LEU A CA 1
ATOM 1644 C C . LEU A 1 205 ? -6.409 -10.526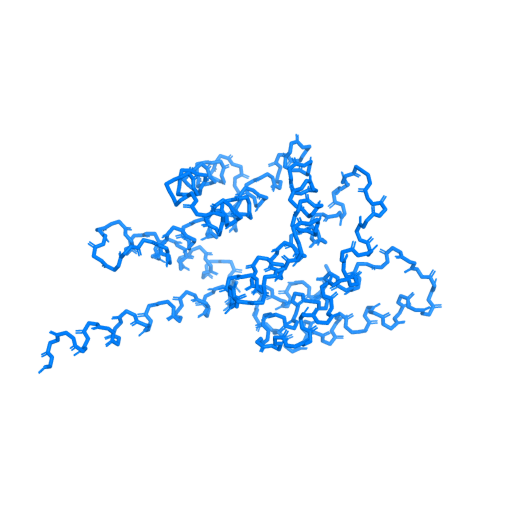 16.186 1.00 89.25 205 LEU A C 1
ATOM 1646 O O . LEU A 1 205 ? -6.559 -10.553 17.403 1.00 89.25 205 LEU A O 1
ATOM 1650 N N . ALA A 1 206 ? -5.805 -11.523 15.532 1.00 87.94 206 ALA A N 1
ATOM 1651 C CA . ALA A 1 206 ? -5.308 -12.727 16.206 1.00 87.94 206 ALA A CA 1
ATOM 1652 C C . ALA A 1 206 ? -4.173 -12.424 17.208 1.00 87.94 206 ALA A 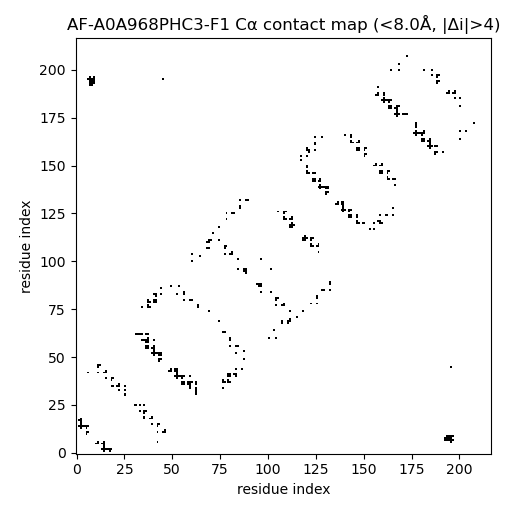C 1
ATOM 1654 O O . ALA A 1 206 ? -4.059 -13.063 18.258 1.00 87.94 206 ALA A O 1
ATOM 1655 N N . VAL A 1 207 ? -3.332 -11.428 16.902 1.00 82.69 207 VAL A N 1
ATOM 1656 C CA . VAL A 1 207 ? -2.273 -10.973 17.816 1.00 82.69 207 VAL A CA 1
ATOM 1657 C C . VAL A 1 207 ? -2.870 -10.344 19.080 1.00 82.69 207 VAL A C 1
ATOM 1659 O O . VAL A 1 207 ? -2.333 -10.567 20.168 1.00 82.69 207 VAL A O 1
ATOM 1662 N N . ASP A 1 208 ? -3.990 -9.625 18.971 1.00 78.00 208 ASP A N 1
ATOM 1663 C CA . ASP A 1 208 ? -4.655 -8.999 20.122 1.00 78.00 208 ASP A CA 1
ATOM 1664 C C . ASP A 1 208 ? -5.224 -10.038 21.097 1.00 78.00 208 ASP A C 1
ATOM 1666 O O . ASP A 1 208 ? -5.031 -9.922 22.308 1.00 78.00 208 ASP A O 1
ATOM 1670 N N . GLU A 1 209 ? -5.877 -11.082 20.577 1.00 74.88 209 GLU A N 1
ATOM 1671 C CA . GLU A 1 209 ? -6.456 -12.170 21.382 1.00 74.88 209 GLU A CA 1
ATOM 1672 C C . GLU A 1 209 ? -5.382 -12.909 22.196 1.00 74.88 209 GLU A C 1
ATOM 1674 O O . GLU A 1 209 ? -5.586 -13.276 23.359 1.00 74.88 209 GLU A O 1
ATOM 1679 N N . THR A 1 210 ? -4.195 -13.064 21.605 1.00 73.06 210 THR A N 1
ATOM 1680 C CA . THR A 1 210 ? -3.042 -13.690 22.261 1.00 73.06 210 THR A CA 1
ATOM 1681 C C . THR A 1 210 ? -2.494 -12.810 23.392 1.00 73.06 210 THR A C 1
ATOM 1683 O O . THR A 1 210 ? -2.213 -13.312 24.482 1.00 73.06 210 THR A O 1
ATOM 1686 N N . HIS A 1 211 ? -2.395 -11.491 23.181 1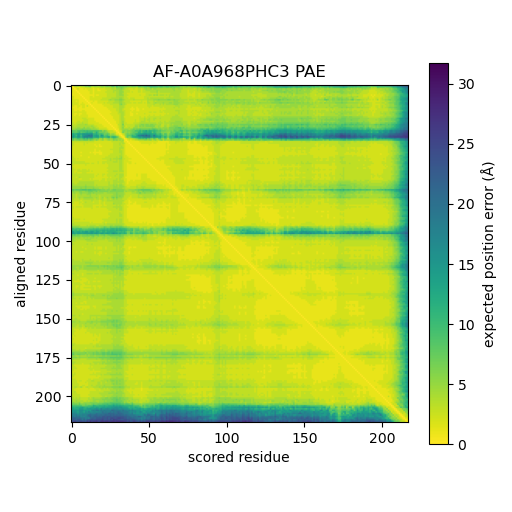.00 64.06 211 HIS A N 1
ATOM 1687 C CA . HIS A 1 211 ? -1.925 -10.552 24.208 1.00 64.06 211 HIS A CA 1
ATOM 1688 C C . HIS A 1 211 ? -2.915 -10.426 25.374 1.00 64.06 211 HIS A C 1
ATOM 1690 O O . HIS A 1 211 ? -2.498 -10.437 26.533 1.00 64.06 211 HIS A O 1
ATOM 1696 N N . GLN A 1 212 ? -4.221 -10.381 25.098 1.00 60.56 212 GLN A N 1
ATOM 1697 C CA . GLN A 1 212 ? -5.251 -10.326 26.142 1.00 60.56 212 GLN A CA 1
ATOM 1698 C C . GLN A 1 212 ? -5.283 -11.602 26.996 1.00 60.56 212 GLN A C 1
ATOM 1700 O O . GLN A 1 212 ? -5.385 -11.516 28.218 1.00 60.56 212 GLN A O 1
ATOM 1705 N N . SER A 1 213 ? -5.106 -12.778 26.385 1.00 64.06 213 SER A N 1
ATOM 1706 C CA . SER A 1 213 ? -5.052 -14.056 27.113 1.00 64.06 213 SER A CA 1
ATOM 1707 C C . SER A 1 213 ? -3.845 -14.153 28.058 1.00 64.06 213 SER A C 1
ATOM 1709 O O . SER A 1 213 ? -3.946 -14.759 29.120 1.00 64.06 213 SER A O 1
ATOM 1711 N N . SER A 1 214 ? -2.718 -13.519 27.711 1.00 60.00 214 SER A N 1
ATOM 1712 C CA . SER A 1 214 ? -1.509 -13.488 28.551 1.00 60.00 214 SER A CA 1
ATOM 1713 C C . SER A 1 214 ? -1.568 -12.504 29.727 1.00 60.00 214 SER A C 1
ATOM 1715 O O . SER A 1 214 ? -0.799 -12.645 30.670 1.00 60.00 214 SER A O 1
ATOM 1717 N N . LEU A 1 215 ? -2.475 -11.521 29.691 1.00 57.09 215 LEU A N 1
ATOM 1718 C CA . LEU A 1 215 ? -2.676 -10.546 30.774 1.00 57.09 215 LEU A CA 1
ATOM 1719 C C . LEU A 1 215 ? -3.662 -11.037 31.848 1.00 57.09 215 LEU A C 1
ATOM 1721 O O . LEU A 1 215 ? -3.761 -10.431 32.914 1.00 57.09 215 LEU A O 1
ATOM 1725 N N . HIS A 1 216 ? -4.397 -12.116 31.567 1.00 53.78 216 HIS A N 1
ATOM 1726 C CA . HIS A 1 216 ? -5.392 -12.714 32.462 1.00 53.78 216 HIS A CA 1
ATOM 1727 C C . HIS A 1 216 ? -4.971 -14.077 33.046 1.00 53.78 216 HIS A C 1
ATOM 1729 O O . HIS A 1 216 ? -5.778 -14.702 33.737 1.00 53.78 216 HIS A O 1
ATOM 1735 N N . ALA A 1 217 ? -3.738 -14.522 32.782 1.00 50.09 217 ALA A N 1
ATOM 1736 C CA . ALA A 1 217 ? -3.119 -15.723 33.351 1.00 50.09 217 ALA A CA 1
ATOM 1737 C C . ALA A 1 217 ? -2.103 -15.347 34.438 1.00 50.09 217 ALA A C 1
ATOM 1739 O O . ALA A 1 217 ? -2.045 -16.077 35.453 1.00 50.09 217 ALA A O 1
#

Foldseek 3Di:
DVLVVCQQLVVLVVSLVVLVVLVVVCVVVVPLLRLRLLSNLLSCVLVVVLVSNVVSLVVLLVSCVVCPADDPVCLSSLLSSLCSQLSNCVVDVPPHDDPVSVVSSLVNLVRCLVPDLLCVLVSLLSVLSVCVSVPNPVVSLVSLVVSLVSCVVNVVLLSNLSSLLVNLLSDDPPDPCNVVSLVSSLVSSVVVSSVSVVVVSVVSVVVSVVVVVVVVD

pLDDT: mean 92.52, std 8.71, range [50.09, 98.81]

Mean predicted aligned error: 4.22 Å

Sequence (217 aa):
GVGQLQAYLGQQPESLASFERRAELAVIINNPSSTRYTYLGMAHWRLGQIEQARAALPRAINEMRPTVVPTAHDMFSIQNTAEVLLGLWEHDQNAPVAAEDVDMVMNLVEQYRRRYSAGEPQMLVFLGRHVWLSGNKQQALDIWQQVIDLALERDTRYARALAHYEIGRHLPATDATRPEHLAQARLLFEQMGTTWDLRRLVNVLAVDETHQSSLHA

Nearest PDB structures (foldseek):
  8rsv-assembly2_B  TM=6.195E-01  e=5.126E-02  Bacillus phage phi3T
  7t7t-assembly1_A  TM=5.497E-01  e=7.045E-02  Citrus unshiu
  8rsv-assembly1_A  TM=5.718E-01  e=1.161E-01  Bacillus phage phi3T
  8rtc-assembly2_B  TM=5.992E-01  e=2.002E-01  Bacillus phage phi3T
  6u1s-assembly1_A  TM=1.727E-01  e=3.014E-01  synthetic construct

Secondary structure (DSSP, 8-state):
-HHHHHHHTT-HHHHHHHHHHHHHHHHHTT-TT--HHHHHHHHHHHTT-HHHHHHHHHHHHHHHTT-SS--GGGHHHHHHHHHHHHHHHHH-TTSPPPHHHHHHHHHHHHHHHHH-TTTHHHHHHHHHHHHHHTT-HHHHHHHHHHHHHHHHHTT-HHHHHHHHHHHHHHS-TT-TTHHHHHHHHHHHHHHHT-HHHHHHHHHHHHHHHHHHHHH--

Radius of gyration: 17.33 Å; Cα contacts (8 Å, |Δi|>4): 270; chains: 1; bounding box: 36×34×60 Å